Protein AF-A0A161MT92-F1 (afdb_monomer)

Nearest PDB structures (foldseek):
  8xl0-assembly1_E  TM=9.354E-01  e=7.847E-19  Homo sapiens
  8xl0-assembly1_A  TM=9.347E-01  e=7.847E-19  Homo sapiens
  8xl2-assembly1_B  TM=9.364E-01  e=1.960E-17  Homo sapiens
  8xl2-assembly1_C  TM=9.364E-01  e=2.238E-17  Homo sapiens
  6g2i-assembly1_B  TM=9.168E-01  e=3.721E-15  Homo sapiens

pLDDT: mean 90.24, std 13.57, range [35.06, 98.25]

Mean predicted aligned error: 6.39 Å

Radius of gyration: 21.98 Å; Cα contacts (8 Å, |Δi|>4): 223; chains: 1; bounding box: 58×50×55 Å

Sequence (260 aa):
FPELDVSTPTVGEKLNHKHNHYRQMLDNILAGYCLPEPYHLMRLRDVIDRFMSSLRDPSLPLLELQEVIASISGRIPLSVEKKIRKLMTLYERNITSVLAQFPSQQIASVIDSHAATLQKRADRDNFFLTTQGIVQLVQRYRNGIRGRMKTAVHELLRQYYEVESQFQLGHYDKCVTAIRDKHKDDMAAVTATIFSHNQVAKKNMLVTMLIDHLWSNEPGLTDELSTTLNELTSLNKSEHSRVALRARQVLIAAHQPAYE

InterPro domains:
  IPR013537 Acetyl-CoA carboxylase, central domain [PF08326] (1-260)
  IPR049076 Acetyl-CoA carboxylase [PTHR45728] (2-260)

Organism: Triatoma infestans (NC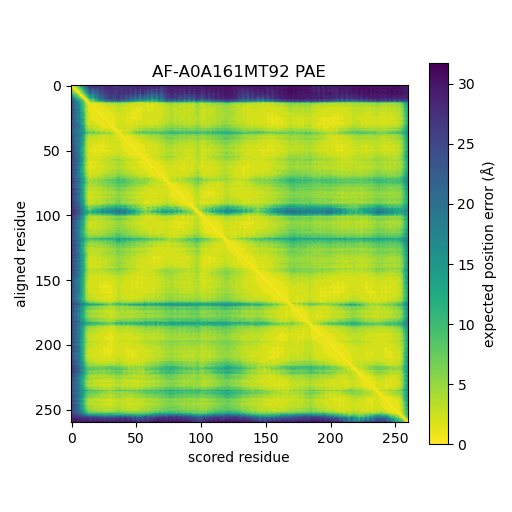BI:txid30076)

Solvent-accessible surface area (backbone atoms only — not comparable to full-atom values): 14604 Å² total; per-residue (Å²): 132,86,81,82,82,80,74,71,82,77,66,75,77,49,65,42,57,49,37,52,49,34,50,51,53,52,50,36,33,59,50,32,68,61,68,62,85,80,57,36,65,62,52,50,54,55,39,52,54,51,34,56,51,44,47,67,41,77,58,32,67,56,47,47,47,52,51,50,49,64,76,41,60,89,77,56,60,68,72,54,52,53,53,46,50,51,54,49,53,55,44,62,75,38,53,87,42,92,82,56,63,72,63,22,66,63,47,48,48,51,52,52,57,52,47,69,69,48,86,51,66,70,60,34,53,52,49,48,65,68,44,39,65,55,55,54,50,27,60,55,32,63,63,33,56,68,43,31,43,51,52,56,52,49,52,56,55,46,58,49,46,68,48,55,61,56,60,64,54,71,56,67,71,55,18,53,50,51,45,41,69,74,31,69,93,36,62,66,59,38,52,47,46,51,49,16,55,75,33,43,73,61,37,42,50,53,53,42,52,50,53,50,53,40,54,77,74,40,54,79,52,52,61,79,40,39,70,61,36,51,56,47,44,68,45,81,52,78,88,41,41,68,40,14,50,48,35,46,52,52,53,53,58,65,69,48,80,79,80,127

Structure (mmCIF, N/CA/C/O backbone):
data_AF-A0A161MT92-F1
#
_entry.id   AF-A0A161MT92-F1
#
loop_
_atom_site.group_PDB
_atom_site.id
_atom_site.type_symbol
_atom_site.label_atom_id
_atom_site.label_alt_id
_atom_site.label_comp_id
_atom_site.label_asym_id
_atom_site.label_entity_id
_atom_site.label_seq_id
_atom_site.pdbx_PDB_ins_code
_atom_site.Cartn_x
_atom_site.Cartn_y
_atom_site.Cartn_z
_atom_site.occupancy
_atom_site.B_iso_or_equiv
_atom_site.auth_seq_id
_atom_site.auth_comp_id
_atom_site.auth_asym_id
_atom_site.auth_atom_id
_atom_site.pdbx_PDB_model_num
ATOM 1 N N . PHE A 1 1 ? -22.289 33.694 -18.432 1.00 39.69 1 PHE A N 1
ATOM 2 C CA . PHE A 1 1 ? -22.494 32.452 -17.664 1.00 39.69 1 PHE A CA 1
ATOM 3 C C . PHE A 1 1 ? -22.007 32.714 -16.251 1.00 39.69 1 PHE A C 1
ATOM 5 O O . PHE A 1 1 ? -20.875 33.166 -16.143 1.00 39.69 1 PHE A O 1
ATOM 12 N N . PRO A 1 2 ? -22.840 32.567 -15.210 1.00 35.81 2 PRO A N 1
ATOM 13 C CA . PRO A 1 2 ? -22.399 32.825 -13.846 1.00 35.81 2 PRO A CA 1
ATOM 14 C C . PRO A 1 2 ? -21.509 31.676 -13.358 1.00 35.81 2 PRO A C 1
ATOM 16 O O . PRO A 1 2 ? -21.797 30.509 -13.626 1.00 35.81 2 PRO A O 1
ATOM 19 N N . GLU A 1 3 ? -20.411 32.033 -12.696 1.00 36.06 3 GLU A N 1
ATOM 20 C CA . GLU A 1 3 ? -19.445 31.112 -12.102 1.00 36.06 3 GLU A CA 1
ATOM 21 C C . GLU A 1 3 ? -20.103 30.337 -10.954 1.00 36.06 3 GLU A C 1
ATOM 23 O O . GLU A 1 3 ? -20.669 30.913 -10.026 1.00 36.06 3 GLU A O 1
ATOM 28 N N . LEU A 1 4 ? -20.058 29.008 -11.050 1.00 38.53 4 LEU A N 1
ATOM 29 C CA . LEU A 1 4 ? -20.418 28.107 -9.963 1.00 38.53 4 LEU A CA 1
ATOM 30 C C . LEU A 1 4 ? -19.308 28.170 -8.915 1.00 38.53 4 LEU A C 1
ATOM 32 O O . LEU A 1 4 ? -18.256 27.553 -9.072 1.00 38.53 4 LEU A O 1
ATOM 36 N N . ASP A 1 5 ? -19.566 28.917 -7.849 1.00 36.28 5 ASP A N 1
ATOM 37 C CA . ASP A 1 5 ? -18.787 28.891 -6.617 1.00 36.28 5 ASP A CA 1
ATOM 38 C C . ASP A 1 5 ? -19.014 27.531 -5.929 1.00 36.28 5 ASP A C 1
ATOM 40 O O . ASP A 1 5 ? -19.920 27.347 -5.115 1.00 36.28 5 ASP A O 1
ATOM 44 N N . VAL A 1 6 ? -18.241 26.519 -6.338 1.00 40.06 6 VAL A N 1
ATOM 45 C CA . VAL A 1 6 ? -18.186 25.217 -5.657 1.00 40.06 6 VAL A CA 1
ATOM 46 C C . VAL A 1 6 ? -17.219 25.340 -4.486 1.00 40.06 6 VAL A C 1
ATOM 48 O O . VAL A 1 6 ? -16.154 24.729 -4.444 1.00 40.06 6 VAL A O 1
ATOM 51 N N . SER A 1 7 ? -17.591 26.151 -3.505 1.00 37.41 7 SER A N 1
ATOM 52 C CA . SER A 1 7 ? -16.968 26.135 -2.190 1.00 37.41 7 SER A CA 1
ATOM 53 C C . SER A 1 7 ? -17.561 24.966 -1.395 1.00 37.41 7 SER A C 1
ATOM 55 O O . SER A 1 7 ? -18.438 25.115 -0.546 1.00 37.41 7 SER A O 1
ATOM 57 N N . THR A 1 8 ? -17.084 23.747 -1.680 1.00 36.84 8 THR A N 1
ATOM 58 C CA . THR A 1 8 ? -17.205 22.638 -0.722 1.00 36.84 8 THR A CA 1
ATOM 59 C C . THR A 1 8 ? -16.585 23.087 0.602 1.00 36.84 8 THR A C 1
ATOM 61 O O . THR A 1 8 ? -15.456 23.584 0.586 1.00 36.84 8 THR A O 1
ATOM 64 N N . PRO A 1 9 ? -17.276 22.932 1.744 1.00 35.06 9 PRO A N 1
ATOM 65 C CA . PRO A 1 9 ? -16.759 23.388 3.024 1.00 35.06 9 PRO A CA 1
ATOM 66 C C . PRO A 1 9 ? -15.480 22.616 3.350 1.00 35.06 9 PRO A C 1
ATOM 68 O O . PRO A 1 9 ? -15.516 21.425 3.659 1.00 35.06 9 PRO A O 1
ATOM 71 N N . THR A 1 10 ? -14.339 23.300 3.280 1.00 41.44 10 THR A N 1
ATOM 72 C CA . THR A 1 10 ? -13.037 22.806 3.724 1.00 41.44 10 THR A CA 1
ATOM 73 C C . THR A 1 10 ? -13.016 22.766 5.250 1.00 41.44 10 THR A C 1
ATOM 75 O O . THR A 1 10 ? -12.353 23.548 5.927 1.00 41.44 10 THR A O 1
ATOM 78 N N . VAL A 1 11 ? -13.747 21.803 5.817 1.00 44.19 11 VAL A N 1
ATOM 79 C CA . VAL A 1 11 ? -13.372 21.215 7.104 1.00 44.19 11 VAL A CA 1
ATOM 80 C C . VAL A 1 11 ? -11.936 20.754 6.900 1.00 44.19 11 VAL A C 1
ATOM 82 O O . VAL A 1 11 ? -11.713 19.874 6.073 1.00 44.19 11 VAL A O 1
ATOM 85 N N . GLY A 1 12 ? -10.971 21.415 7.550 1.00 53.84 12 GLY A N 1
ATOM 86 C CA . GLY A 1 12 ? -9.548 21.145 7.347 1.00 53.84 12 GLY A CA 1
ATOM 87 C C . GLY A 1 12 ? -9.307 19.640 7.271 1.00 53.84 12 GLY A C 1
ATOM 88 O O . GLY A 1 12 ? -9.630 18.927 8.221 1.00 53.84 12 GLY A O 1
ATOM 89 N N . GLU A 1 13 ? -8.853 19.162 6.107 1.00 72.50 13 GLU A N 1
ATOM 90 C CA . GLU A 1 13 ? -8.856 17.732 5.796 1.00 72.50 13 GLU A CA 1
ATOM 91 C C . GLU A 1 13 ? -8.131 16.965 6.905 1.00 72.50 13 GLU A C 1
ATOM 93 O O . GLU A 1 13 ? -6.941 17.198 7.177 1.00 72.50 13 GLU A O 1
ATOM 98 N N . LYS A 1 14 ? -8.879 16.081 7.575 1.00 90.19 14 LYS A N 1
ATOM 99 C CA . LYS A 1 14 ? -8.357 15.255 8.661 1.00 90.19 14 LYS A CA 1
ATOM 100 C C . LYS A 1 14 ? -7.227 14.379 8.123 1.00 90.19 14 LYS A C 1
ATOM 102 O O . LYS A 1 14 ? -7.210 14.008 6.948 1.00 90.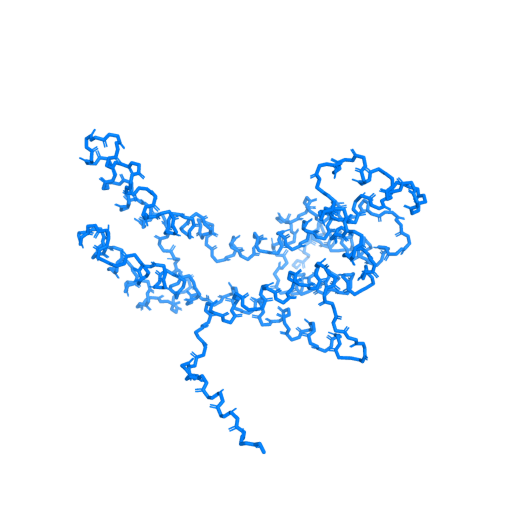19 14 LYS A O 1
ATOM 107 N N . LEU A 1 15 ? -6.268 14.038 8.979 1.00 93.19 15 LEU A N 1
ATOM 108 C CA . LEU A 1 15 ? -5.072 13.305 8.561 1.00 93.19 15 LEU A CA 1
ATOM 109 C C . LEU A 1 15 ? -5.392 11.970 7.865 1.00 93.19 15 LEU A C 1
ATOM 111 O O . LEU A 1 15 ? -4.740 11.647 6.880 1.00 93.19 15 LEU A O 1
ATOM 115 N N . ASN A 1 16 ? -6.406 11.229 8.321 1.00 93.81 16 ASN A N 1
ATOM 116 C CA . ASN A 1 16 ? -6.880 9.997 7.677 1.00 93.81 16 ASN A CA 1
ATOM 117 C C . ASN A 1 16 ? -7.347 10.230 6.230 1.00 93.81 16 ASN A C 1
ATOM 119 O O . ASN A 1 16 ? -7.032 9.435 5.346 1.00 93.81 16 ASN A O 1
ATOM 123 N N . HIS A 1 17 ? -8.028 11.344 5.953 1.00 94.75 17 HIS A N 1
ATOM 124 C CA . HIS A 1 17 ? -8.444 11.704 4.593 1.00 94.75 17 HIS A CA 1
ATOM 125 C C . HIS A 1 17 ? -7.247 12.050 3.714 1.00 94.75 17 HIS A C 1
ATOM 127 O O . HIS A 1 17 ? -7.135 11.533 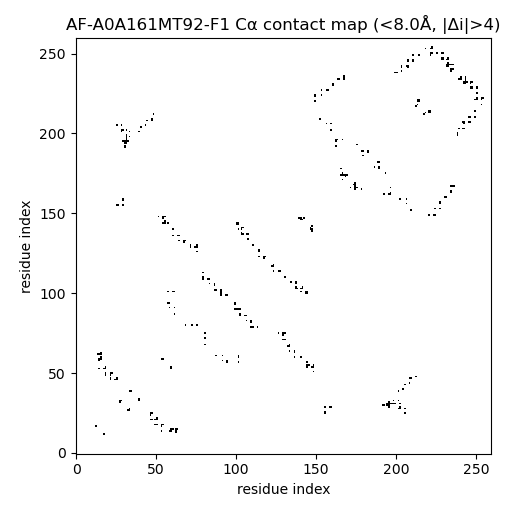2.604 1.00 94.75 17 HIS A O 1
ATOM 133 N N . LYS A 1 18 ? -6.299 12.832 4.243 1.00 95.81 18 LYS A N 1
ATOM 134 C CA . LYS A 1 18 ? -5.038 13.136 3.550 1.00 95.81 18 LYS A CA 1
ATOM 135 C C . LYS A 1 18 ? -4.231 11.871 3.259 1.00 95.81 18 LYS A C 1
ATOM 137 O O . LYS A 1 18 ? -3.757 11.702 2.142 1.00 95.81 18 LYS A O 1
ATOM 142 N N . HIS A 1 19 ? -4.104 10.970 4.234 1.00 96.00 19 HIS A N 1
ATOM 143 C CA . HIS A 1 19 ? -3.420 9.687 4.072 1.00 96.00 19 HIS A CA 1
ATOM 144 C C . HIS A 1 19 ? -4.038 8.866 2.934 1.00 96.00 19 HIS A C 1
ATOM 146 O O . HIS A 1 19 ? -3.322 8.430 2.031 1.00 96.00 19 HIS A O 1
ATOM 152 N N . ASN A 1 20 ? -5.367 8.722 2.936 1.00 95.56 20 ASN A N 1
ATOM 153 C CA . ASN A 1 20 ? -6.096 8.019 1.881 1.00 95.56 20 ASN A CA 1
ATOM 154 C C . ASN A 1 20 ? -5.910 8.687 0.515 1.00 95.56 20 ASN A C 1
ATOM 156 O O . ASN A 1 20 ? -5.722 7.991 -0.481 1.00 95.56 20 ASN A O 1
ATOM 160 N N . HIS A 1 21 ? -5.887 10.020 0.465 1.00 96.12 21 HIS A N 1
ATOM 161 C CA . HIS A 1 21 ? -5.615 10.759 -0.762 1.00 96.12 21 HIS A CA 1
ATOM 162 C C . HIS A 1 21 ? -4.202 10.483 -1.298 1.00 96.12 21 HIS A C 1
ATOM 164 O O . HIS A 1 21 ? -4.049 10.147 -2.471 1.00 96.12 21 HIS A O 1
ATOM 170 N N . TYR A 1 22 ? -3.163 10.545 -0.455 1.00 97.50 22 TYR A N 1
ATOM 171 C CA . TYR A 1 22 ? -1.796 10.228 -0.884 1.00 97.50 22 TYR A CA 1
ATOM 172 C C . TYR A 1 22 ? -1.660 8.768 -1.333 1.00 97.50 22 TYR A C 1
ATOM 174 O O . TYR A 1 22 ? -1.030 8.508 -2.356 1.00 97.50 22 TYR A O 1
ATOM 182 N N . ARG A 1 23 ? -2.295 7.823 -0.623 1.00 97.50 23 ARG A N 1
ATOM 183 C CA . ARG A 1 23 ? -2.353 6.410 -1.031 1.00 97.50 23 ARG A CA 1
ATOM 184 C C . ARG A 1 23 ? -2.979 6.265 -2.417 1.00 97.50 23 ARG A C 1
ATOM 186 O O . ARG A 1 23 ? -2.351 5.687 -3.297 1.00 97.50 23 ARG A O 1
ATOM 193 N N . GLN A 1 24 ? -4.143 6.873 -2.638 1.00 97.62 24 GLN A N 1
ATOM 194 C CA . GLN A 1 24 ? -4.832 6.845 -3.927 1.00 97.62 24 GLN A CA 1
ATOM 195 C C . GLN A 1 24 ? -3.988 7.457 -5.053 1.00 97.62 24 GLN A C 1
ATOM 197 O O . GLN A 1 24 ? -3.972 6.944 -6.168 1.00 97.62 24 GLN A O 1
ATOM 202 N N . MET A 1 25 ? -3.256 8.540 -4.783 1.00 97.19 25 MET A N 1
ATOM 203 C CA . MET A 1 25 ? -2.345 9.130 -5.765 1.00 97.19 25 MET A CA 1
ATOM 204 C C . MET A 1 25 ? -1.226 8.164 -6.176 1.00 97.19 25 MET A C 1
ATOM 206 O O . MET A 1 25 ? -0.920 8.068 -7.365 1.00 97.19 25 MET A O 1
ATOM 210 N N . LEU A 1 26 ? -0.628 7.443 -5.223 1.00 98.25 26 LEU A N 1
ATOM 211 C CA . LEU A 1 26 ? 0.390 6.431 -5.516 1.00 98.25 26 LEU A CA 1
ATOM 212 C C . LEU A 1 26 ? -0.205 5.255 -6.305 1.00 98.25 26 LEU A C 1
ATOM 214 O O . LEU A 1 26 ? 0.400 4.820 -7.285 1.00 98.25 26 LEU A O 1
ATOM 218 N N . ASP A 1 27 ? -1.411 4.810 -5.946 1.00 98.12 27 ASP A N 1
ATOM 219 C CA . ASP A 1 27 ? -2.131 3.743 -6.654 1.00 98.12 27 ASP A CA 1
ATOM 220 C C . ASP A 1 27 ? -2.440 4.135 -8.099 1.00 98.12 27 ASP A C 1
ATOM 222 O O . ASP A 1 27 ? -2.239 3.344 -9.018 1.00 98.12 27 ASP A O 1
ATOM 226 N N . ASN A 1 28 ? -2.861 5.381 -8.315 1.00 97.94 28 ASN A N 1
ATOM 227 C CA . ASN A 1 28 ? -3.123 5.929 -9.640 1.00 97.94 28 ASN A CA 1
ATOM 228 C C . ASN A 1 28 ? -1.855 5.952 -10.501 1.00 97.94 28 ASN A C 1
ATOM 230 O O . ASN A 1 28 ? -1.903 5.556 -11.665 1.00 97.94 28 ASN A O 1
ATOM 234 N N . ILE A 1 29 ? -0.711 6.354 -9.937 1.00 97.56 29 ILE A N 1
ATOM 235 C CA . ILE A 1 29 ? 0.579 6.320 -10.644 1.00 97.56 29 ILE A CA 1
ATOM 236 C C . ILE A 1 29 ? 0.952 4.877 -11.000 1.00 97.56 29 ILE A C 1
ATOM 238 O O . ILE A 1 29 ? 1.330 4.605 -12.139 1.00 97.56 29 ILE A O 1
ATOM 242 N N . LEU A 1 30 ? 0.800 3.934 -10.064 1.00 97.94 30 LEU A N 1
ATOM 243 C CA . LEU A 1 30 ? 1.045 2.514 -10.326 1.00 97.94 30 LEU A CA 1
ATOM 244 C C . LEU A 1 30 ? 0.080 1.930 -11.362 1.00 97.94 30 LEU A C 1
ATOM 246 O O . LEU A 1 30 ? 0.478 1.053 -12.126 1.00 97.94 30 LEU A O 1
ATOM 250 N N . ALA A 1 31 ? -1.145 2.440 -11.451 1.00 97.62 31 ALA A N 1
ATOM 251 C CA . ALA A 1 31 ? -2.113 2.081 -12.481 1.00 97.62 31 ALA A CA 1
ATOM 252 C C . ALA A 1 31 ? -1.853 2.760 -13.843 1.00 97.62 31 ALA A C 1
ATOM 254 O O . ALA A 1 31 ? -2.508 2.407 -14.815 1.00 97.62 31 ALA A O 1
ATOM 255 N N . GLY A 1 32 ? -0.887 3.681 -13.945 1.00 96.81 32 GLY A N 1
ATOM 256 C CA . GLY A 1 32 ? -0.517 4.372 -15.189 1.00 96.81 32 GLY A CA 1
ATOM 257 C C . GLY A 1 32 ? -1.122 5.772 -15.359 1.00 96.81 32 GLY A C 1
ATOM 258 O O . GLY A 1 32 ? -0.856 6.449 -16.350 1.00 96.81 32 GLY A O 1
ATOM 259 N N . TYR A 1 33 ? -1.893 6.274 -14.396 1.00 96.50 33 TYR A N 1
ATOM 260 C CA . TYR A 1 33 ? -2.441 7.634 -14.421 1.00 96.50 33 TYR A CA 1
ATOM 261 C C . TYR A 1 33 ? -1.398 8.650 -13.947 1.00 96.50 33 TYR A C 1
ATOM 263 O O . TYR A 1 33 ? -1.469 9.213 -12.853 1.00 96.50 33 TYR A O 1
ATOM 271 N N . CYS A 1 34 ? -0.387 8.864 -14.782 1.00 94.06 34 CYS A N 1
ATOM 272 C CA . CYS A 1 34 ? 0.760 9.690 -14.448 1.00 94.06 34 CYS A CA 1
ATOM 273 C C . CYS A 1 34 ? 0.672 11.088 -15.066 1.00 94.06 34 CYS A C 1
ATOM 275 O O . CYS A 1 34 ? 0.415 11.239 -16.260 1.00 94.06 34 CYS A O 1
ATOM 277 N N . LEU A 1 35 ? 1.020 12.108 -14.279 1.00 92.19 35 LEU A N 1
ATOM 278 C CA . LEU A 1 35 ? 1.190 13.475 -14.778 1.00 92.19 35 LEU A CA 1
ATOM 279 C C . LEU A 1 35 ? 2.271 13.555 -15.878 1.00 92.19 35 LEU A C 1
ATOM 281 O O . LEU A 1 35 ? 3.196 12.732 -15.897 1.00 92.19 35 LEU A O 1
ATOM 285 N N . PRO A 1 36 ? 2.179 14.526 -16.802 1.00 92.00 36 PRO A N 1
ATOM 286 C CA . PRO A 1 36 ? 3.249 14.812 -17.752 1.00 92.00 36 PRO A CA 1
ATOM 287 C C . PRO A 1 36 ? 4.467 15.446 -17.059 1.00 92.00 36 PRO A C 1
ATOM 289 O O . PRO A 1 36 ? 4.365 16.032 -15.978 1.00 92.00 36 PRO A O 1
ATOM 292 N N . GLU A 1 37 ? 5.632 15.333 -17.696 1.00 88.56 37 GLU A N 1
ATOM 293 C CA . GLU A 1 37 ? 6.829 16.076 -17.286 1.00 88.56 37 GLU A CA 1
ATOM 294 C C . GLU A 1 37 ? 6.646 17.581 -17.555 1.00 88.56 37 GLU A C 1
ATOM 296 O O . GLU A 1 37 ? 5.948 17.935 -18.510 1.00 88.56 37 GLU A O 1
ATOM 301 N N . PRO A 1 38 ? 7.240 18.479 -16.742 1.00 89.75 38 PRO A N 1
ATOM 302 C CA . PRO A 1 38 ? 8.166 18.229 -15.621 1.00 89.75 38 PRO A CA 1
ATOM 303 C C . PRO A 1 38 ? 7.485 18.020 -14.249 1.00 89.75 38 PRO A C 1
ATOM 305 O O . PRO A 1 38 ? 8.151 17.901 -13.219 1.00 89.75 38 PRO A O 1
ATOM 308 N N . TYR A 1 39 ? 6.150 18.018 -14.196 1.00 93.00 39 TYR A N 1
ATOM 309 C CA . TYR A 1 39 ? 5.394 18.062 -12.936 1.00 93.00 39 TYR A CA 1
ATOM 310 C C . TYR A 1 39 ? 5.413 16.742 -12.160 1.00 93.00 39 TYR A C 1
ATOM 312 O O . TYR A 1 39 ? 5.252 16.735 -10.936 1.00 93.00 39 TYR A O 1
ATOM 320 N N . HIS A 1 40 ? 5.599 15.623 -12.863 1.00 92.62 40 HIS A N 1
ATOM 321 C CA . HIS A 1 40 ? 5.514 14.286 -12.288 1.00 92.62 40 HIS A CA 1
ATOM 322 C C . HIS A 1 40 ? 6.502 14.073 -11.135 1.00 92.62 40 HIS A C 1
ATOM 324 O O . HIS A 1 40 ? 6.079 13.719 -10.036 1.00 92.62 40 HIS A O 1
ATOM 330 N N . LEU A 1 41 ? 7.795 14.339 -11.351 1.00 93.25 41 LEU A N 1
ATOM 331 C CA . LEU A 1 41 ? 8.836 14.080 -10.352 1.00 93.25 41 LEU A CA 1
ATOM 332 C C . LEU A 1 41 ? 8.644 14.901 -9.068 1.00 93.25 41 LEU A C 1
ATOM 334 O O . LEU A 1 41 ? 8.765 14.362 -7.965 1.00 93.25 41 LEU A O 1
ATOM 338 N N . MET A 1 42 ? 8.343 16.197 -9.200 1.00 93.31 42 MET A N 1
ATOM 339 C CA . MET A 1 42 ? 8.143 17.079 -8.043 1.00 93.31 42 MET A CA 1
ATOM 340 C C . MET A 1 42 ? 6.936 16.635 -7.218 1.00 93.31 42 MET A C 1
ATOM 342 O O . MET A 1 42 ? 7.030 16.523 -5.996 1.00 93.31 42 MET A O 1
ATOM 346 N N . ARG A 1 43 ? 5.819 16.321 -7.887 1.00 94.44 43 ARG A N 1
ATOM 347 C CA . ARG A 1 43 ? 4.606 15.851 -7.214 1.00 94.44 43 ARG A CA 1
ATOM 348 C C . ARG A 1 43 ? 4.817 14.490 -6.559 1.00 94.44 43 ARG A C 1
ATOM 350 O O . ARG A 1 43 ? 4.370 14.288 -5.438 1.00 94.44 43 ARG A O 1
ATOM 357 N N . LEU A 1 44 ? 5.516 13.577 -7.227 1.00 96.19 44 LEU A N 1
ATOM 358 C CA . LEU A 1 44 ? 5.817 12.249 -6.704 1.00 96.19 44 LEU A CA 1
ATOM 359 C C . LEU A 1 44 ? 6.653 12.311 -5.416 1.00 96.19 44 LEU A C 1
ATOM 361 O O . LEU A 1 44 ? 6.332 11.606 -4.462 1.00 96.19 44 LEU A O 1
ATOM 365 N N . ARG A 1 45 ? 7.682 13.174 -5.361 1.00 95.94 45 ARG A N 1
ATOM 366 C CA . ARG A 1 45 ? 8.478 13.405 -4.138 1.00 95.94 45 ARG A CA 1
ATOM 367 C C . ARG A 1 45 ? 7.600 13.821 -2.962 1.00 95.94 45 ARG A C 1
ATOM 369 O O . ARG A 1 45 ? 7.652 13.183 -1.917 1.00 95.94 45 ARG A O 1
ATOM 376 N N . ASP A 1 46 ? 6.792 14.858 -3.165 1.00 96.44 46 ASP A N 1
ATOM 377 C CA . ASP A 1 46 ? 5.899 15.413 -2.141 1.00 96.44 46 ASP A CA 1
ATOM 378 C C . ASP A 1 46 ? 4.878 14.372 -1.652 1.00 96.44 46 ASP A C 1
ATOM 380 O O . ASP A 1 46 ? 4.665 14.219 -0.452 1.00 96.44 46 ASP A O 1
ATOM 384 N N . VAL A 1 47 ? 4.289 13.593 -2.565 1.00 97.38 47 VAL A N 1
ATOM 385 C CA . VAL A 1 47 ? 3.310 12.555 -2.207 1.00 97.38 47 VAL A CA 1
ATOM 386 C C . VAL A 1 47 ? 3.949 11.421 -1.404 1.00 97.38 47 VAL A C 1
ATOM 388 O O . VAL A 1 47 ? 3.356 11.000 -0.414 1.00 97.38 47 VAL A O 1
ATOM 391 N N . ILE A 1 48 ? 5.140 10.935 -1.783 1.00 97.44 48 ILE A N 1
ATOM 392 C CA . ILE A 1 48 ? 5.834 9.870 -1.033 1.00 97.44 48 ILE A CA 1
ATOM 393 C C . ILE A 1 48 ? 6.177 10.345 0.382 1.00 97.44 48 ILE A C 1
ATOM 395 O O . ILE A 1 48 ? 5.891 9.633 1.344 1.00 97.44 48 ILE A O 1
ATOM 399 N N . ASP A 1 49 ? 6.741 11.546 0.514 1.00 96.31 49 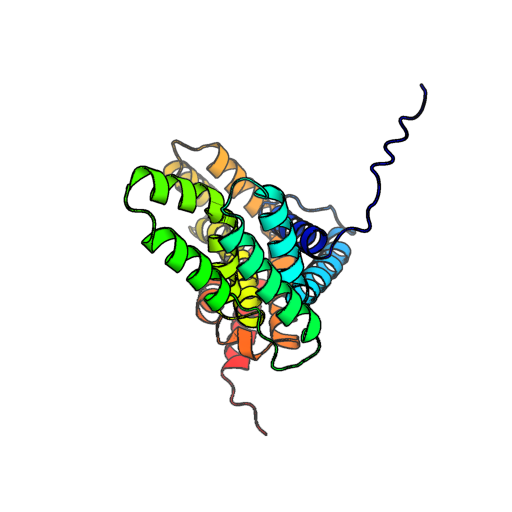ASP A N 1
ATOM 400 C CA . ASP A 1 49 ? 7.129 12.104 1.813 1.00 96.31 49 ASP A CA 1
ATOM 401 C C . ASP A 1 49 ? 5.916 12.282 2.738 1.00 96.31 49 ASP A C 1
ATOM 403 O O . ASP A 1 49 ? 5.903 11.823 3.885 1.00 96.31 49 ASP A O 1
ATOM 407 N N . ARG A 1 50 ? 4.824 12.849 2.213 1.00 96.94 50 ARG A N 1
ATOM 408 C CA . ARG A 1 50 ? 3.576 13.028 2.967 1.00 96.94 50 ARG A CA 1
ATOM 409 C C . ARG A 1 50 ? 2.896 11.706 3.308 1.00 96.94 50 ARG A C 1
ATOM 411 O O . ARG A 1 50 ? 2.385 11.558 4.419 1.00 96.94 50 ARG A O 1
ATOM 418 N N . PHE A 1 51 ? 2.902 10.737 2.394 1.00 97.62 51 PHE A N 1
ATOM 419 C CA . PHE A 1 51 ? 2.382 9.394 2.643 1.00 97.62 51 PHE A CA 1
ATOM 420 C C . PHE A 1 51 ? 3.139 8.721 3.793 1.00 97.62 51 PHE A C 1
ATOM 422 O O . PHE A 1 51 ? 2.519 8.299 4.771 1.00 97.62 51 PHE A O 1
ATOM 429 N N . MET A 1 52 ? 4.471 8.699 3.731 1.00 96.06 52 MET A N 1
ATOM 430 C CA . MET A 1 52 ? 5.306 8.088 4.767 1.00 96.06 52 MET A CA 1
ATOM 431 C C . MET A 1 52 ? 5.200 8.829 6.103 1.00 96.06 52 MET A C 1
ATOM 433 O O . MET A 1 52 ? 5.081 8.190 7.146 1.00 96.06 52 MET A O 1
ATOM 437 N N . SER A 1 53 ? 5.157 10.161 6.084 1.00 95.06 53 SER A N 1
ATOM 438 C CA . SER A 1 53 ? 4.967 10.976 7.289 1.00 95.06 53 SER A CA 1
ATOM 439 C C . SER A 1 53 ? 3.606 10.730 7.943 1.00 95.06 53 SER A C 1
ATOM 441 O O . SER A 1 53 ? 3.535 10.541 9.154 1.00 95.06 53 SER A O 1
ATOM 443 N N . SER A 1 54 ? 2.530 10.632 7.154 1.00 95.94 54 SER A N 1
ATOM 444 C CA . SER A 1 54 ? 1.197 10.319 7.686 1.00 95.94 54 SER A CA 1
ATOM 445 C C . SER A 1 54 ? 1.121 8.931 8.329 1.00 95.94 54 SER A C 1
ATOM 447 O O . SER A 1 54 ? 0.420 8.761 9.320 1.00 95.94 54 SER A O 1
ATOM 449 N N . LEU A 1 55 ? 1.879 7.953 7.816 1.00 94.19 55 LEU A N 1
ATOM 450 C CA . LEU A 1 55 ? 1.965 6.612 8.397 1.00 94.19 55 LEU A CA 1
ATOM 451 C C . LEU A 1 55 ? 2.698 6.579 9.737 1.00 94.19 55 LEU A C 1
ATOM 453 O O . LEU A 1 55 ? 2.477 5.637 10.486 1.00 94.19 55 LEU A O 1
ATOM 457 N N . ARG A 1 56 ? 3.568 7.551 10.036 1.00 92.12 56 ARG A N 1
ATOM 458 C CA . ARG A 1 56 ? 4.272 7.648 11.329 1.00 92.12 56 ARG A CA 1
ATOM 459 C C . ARG A 1 56 ? 3.426 8.289 12.416 1.00 92.12 56 ARG A C 1
ATOM 461 O O . ARG A 1 56 ? 3.693 8.077 13.595 1.00 92.12 56 ARG A O 1
ATOM 468 N N . ASP A 1 57 ? 2.443 9.089 12.024 1.00 92.12 57 ASP A N 1
ATOM 469 C CA . ASP A 1 57 ? 1.656 9.873 12.958 1.00 92.12 57 ASP A CA 1
ATOM 470 C C . ASP A 1 57 ? 0.729 8.960 13.791 1.00 92.12 57 ASP A C 1
ATOM 472 O O . ASP A 1 57 ? -0.141 8.273 13.237 1.00 92.12 57 ASP A O 1
ATOM 476 N N . PRO A 1 58 ? 0.873 8.944 15.130 1.00 91.69 58 PRO A N 1
ATOM 477 C CA . PRO A 1 58 ? 0.064 8.099 16.002 1.00 91.69 58 PRO A CA 1
ATOM 478 C C . PRO A 1 58 ? -1.423 8.482 16.026 1.00 91.69 58 PRO A C 1
ATOM 480 O O . PRO A 1 58 ? -2.256 7.681 16.448 1.00 91.69 58 PRO A O 1
ATOM 483 N N . SER A 1 59 ? -1.799 9.665 15.534 1.00 92.62 59 SER A N 1
ATOM 484 C CA . SER A 1 59 ? -3.201 10.080 15.422 1.00 92.62 59 SER A CA 1
ATOM 485 C C . SER A 1 59 ? -3.941 9.426 14.255 1.00 92.62 59 SER A C 1
ATOM 487 O O . SER A 1 59 ? -5.169 9.326 14.306 1.00 92.62 59 SER A O 1
ATOM 489 N N . LEU A 1 60 ? -3.235 8.916 13.238 1.00 94.38 60 LEU A N 1
ATOM 490 C CA . LEU A 1 60 ? -3.851 8.283 12.069 1.00 94.38 60 LEU A CA 1
ATOM 491 C C . LEU A 1 60 ? -4.839 7.151 12.437 1.00 94.38 60 LEU A C 1
ATOM 493 O O . LEU A 1 60 ? -6.008 7.263 12.059 1.00 94.38 60 LEU A O 1
ATOM 497 N N . PRO A 1 61 ? -4.456 6.103 13.200 1.00 94.75 61 PRO A N 1
ATOM 498 C CA . PRO A 1 61 ? -5.386 5.029 13.565 1.00 94.75 61 PRO A CA 1
ATOM 499 C C . PRO A 1 61 ? -6.564 5.509 14.421 1.00 94.75 61 PRO A C 1
ATOM 501 O O . PRO A 1 61 ? -7.661 4.957 14.331 1.00 94.75 61 PRO A O 1
ATOM 504 N N . LEU A 1 62 ? -6.361 6.543 15.248 1.00 93.62 62 LEU A N 1
ATOM 505 C CA . LEU A 1 62 ? -7.432 7.142 16.042 1.00 93.62 62 LEU A CA 1
ATOM 506 C C . LEU A 1 62 ? -8.475 7.797 15.129 1.00 93.62 62 LEU A C 1
ATOM 508 O O . LEU A 1 62 ? -9.669 7.559 15.302 1.00 93.62 62 LEU A O 1
ATOM 512 N N . LEU A 1 63 ? -8.031 8.586 14.149 1.00 95.12 63 LEU A N 1
ATOM 513 C CA . LEU A 1 63 ? -8.902 9.288 13.207 1.00 95.12 63 LEU A CA 1
ATOM 514 C C . LEU A 1 63 ? -9.632 8.325 12.262 1.00 95.12 63 LEU A C 1
ATOM 516 O O . LEU A 1 63 ? -10.835 8.484 12.054 1.00 95.12 63 LEU A O 1
ATOM 520 N N . GLU A 1 64 ? -8.945 7.295 11.756 1.00 95.50 64 GLU A N 1
ATOM 521 C CA . GLU A 1 64 ? -9.583 6.229 10.970 1.00 95.50 64 GLU A CA 1
ATOM 522 C C . GLU A 1 64 ? -10.667 5.513 11.792 1.00 95.50 64 GLU A C 1
ATOM 524 O O . GLU A 1 64 ? -11.781 5.301 11.313 1.00 95.50 64 GLU A O 1
ATOM 529 N N . LEU A 1 65 ? -10.395 5.197 13.064 1.00 95.38 65 LEU A N 1
ATOM 530 C CA . LEU A 1 65 ? -11.378 4.539 13.925 1.00 95.38 65 LEU A CA 1
ATOM 531 C C . LEU A 1 65 ? -12.570 5.449 14.250 1.00 95.38 65 LEU A C 1
ATOM 533 O O . LEU A 1 65 ? -13.706 4.976 14.277 1.00 95.38 65 LEU A O 1
ATOM 537 N N . GLN A 1 66 ? -12.335 6.745 14.481 1.00 94.50 66 GLN A N 1
ATOM 538 C CA . GLN A 1 66 ? -13.404 7.725 14.695 1.00 94.50 66 GLN A CA 1
ATOM 539 C C . GLN A 1 66 ? -14.365 7.779 13.506 1.00 94.50 66 GLN A C 1
ATOM 541 O O . GLN A 1 66 ? -15.579 7.796 13.709 1.00 94.50 66 GLN A O 1
ATOM 546 N N . GLU A 1 67 ? -13.834 7.787 12.284 1.00 94.38 67 GLU A N 1
ATOM 547 C CA . GLU A 1 67 ? -14.630 7.792 11.059 1.00 94.38 67 GLU A CA 1
ATOM 548 C C . GLU A 1 67 ? -15.456 6.509 10.910 1.00 94.38 67 GLU A C 1
ATOM 550 O O . GLU A 1 67 ? -16.674 6.576 10.721 1.00 94.38 67 GLU A O 1
ATOM 555 N N . VAL A 1 68 ? -14.826 5.342 11.086 1.00 94.62 68 VAL A N 1
ATOM 556 C CA . VAL A 1 68 ? -15.523 4.052 10.995 1.00 94.62 68 VAL A CA 1
ATOM 557 C C . VAL A 1 68 ? -16.644 3.964 12.034 1.00 94.62 68 VAL A C 1
ATOM 559 O O . VAL A 1 68 ? -17.774 3.630 11.681 1.00 94.62 68 VAL A O 1
ATOM 562 N N . ILE A 1 69 ? -16.385 4.322 13.296 1.00 93.44 69 ILE A N 1
ATOM 563 C CA . ILE A 1 69 ? -17.411 4.309 14.352 1.00 93.44 69 ILE A CA 1
ATOM 564 C C . ILE A 1 69 ? -18.536 5.297 14.047 1.00 93.44 69 ILE A C 1
ATOM 566 O O . ILE A 1 69 ? -19.700 4.959 14.243 1.00 93.44 69 ILE A O 1
ATOM 570 N N . ALA A 1 70 ? -18.220 6.503 13.565 1.00 92.88 70 ALA A N 1
ATOM 571 C CA . ALA A 1 70 ? -19.240 7.486 13.211 1.00 92.88 70 ALA A CA 1
ATOM 572 C C . ALA A 1 70 ? -20.193 6.955 12.127 1.00 92.88 70 ALA A C 1
ATOM 574 O O . ALA A 1 70 ? -21.399 7.166 12.231 1.00 92.88 70 ALA A O 1
ATOM 575 N N . SER A 1 71 ? -19.675 6.207 11.145 1.00 93.62 71 SER A N 1
ATOM 576 C CA . SER A 1 71 ? -20.472 5.644 10.043 1.00 93.62 71 SER A CA 1
ATOM 577 C C . SER A 1 71 ? -21.457 4.541 10.463 1.00 93.62 71 SER A C 1
ATOM 579 O O . SER A 1 71 ? -22.482 4.345 9.807 1.00 93.62 71 SER A O 1
ATOM 581 N N . ILE A 1 72 ? -21.177 3.839 11.568 1.00 92.62 72 ILE A N 1
ATOM 582 C CA . ILE A 1 72 ? -22.016 2.746 12.096 1.00 92.62 72 ILE A CA 1
ATOM 583 C C . ILE A 1 72 ? -22.682 3.087 13.436 1.00 92.62 72 ILE A C 1
ATOM 585 O O . ILE A 1 72 ? -23.308 2.226 14.061 1.00 92.62 72 ILE A O 1
ATOM 589 N N . SER A 1 73 ? -22.551 4.337 13.885 1.00 90.56 73 SER A N 1
ATOM 590 C CA . SER A 1 73 ? -23.144 4.832 15.126 1.00 90.56 73 SER A CA 1
ATOM 591 C C . SER A 1 73 ? -24.655 4.584 15.139 1.00 90.56 73 SER A C 1
ATOM 593 O O . SER A 1 73 ? -25.343 4.792 14.139 1.00 90.56 73 SER A O 1
ATOM 595 N N . GLY A 1 74 ? -25.177 4.082 16.259 1.00 90.62 74 GLY A N 1
ATOM 596 C CA . GLY A 1 74 ? -26.589 3.706 16.400 1.00 90.62 74 GLY A CA 1
ATOM 597 C C . GLY A 1 74 ? -26.989 2.364 15.768 1.00 90.62 74 GLY A C 1
ATOM 598 O O . GLY A 1 74 ? -28.094 1.896 16.028 1.00 90.62 74 GLY A O 1
ATOM 599 N N . ARG A 1 75 ? -26.111 1.707 14.991 1.00 92.69 75 ARG A N 1
ATOM 600 C CA . ARG A 1 75 ? -26.332 0.341 14.459 1.00 92.69 75 ARG A CA 1
ATOM 601 C C . ARG A 1 75 ? -25.647 -0.749 15.280 1.00 92.69 75 ARG A C 1
ATOM 603 O O . ARG A 1 75 ? -25.911 -1.929 15.077 1.00 92.69 75 ARG A O 1
ATOM 610 N N . ILE A 1 76 ? -24.772 -0.360 16.205 1.00 93.19 76 ILE A N 1
ATOM 611 C CA . ILE A 1 76 ? -24.104 -1.262 17.144 1.00 93.19 76 ILE A CA 1
ATOM 612 C C . ILE A 1 76 ? -24.624 -1.034 18.571 1.00 93.19 76 ILE A C 1
ATOM 614 O O . ILE A 1 76 ? -25.053 0.072 18.903 1.00 93.19 76 ILE A O 1
ATOM 618 N N . PRO A 1 77 ? -24.578 -2.047 19.453 1.00 93.75 77 PRO A N 1
ATOM 619 C CA . PRO A 1 77 ? -24.984 -1.890 20.844 1.00 93.75 77 PRO A CA 1
ATOM 620 C C . PRO A 1 77 ? -24.189 -0.794 21.561 1.00 93.75 77 PRO A C 1
ATOM 622 O O . PRO A 1 77 ? -22.955 -0.785 21.544 1.00 93.75 77 PRO A O 1
ATOM 625 N N . LEU A 1 78 ? -24.894 0.073 22.294 1.00 93.75 78 LEU A N 1
ATOM 626 C CA . LEU A 1 78 ? -24.295 1.199 23.024 1.00 93.75 78 LEU A CA 1
ATOM 627 C C . LEU A 1 78 ? -23.206 0.768 24.020 1.00 93.75 78 LEU A C 1
ATOM 629 O O . LEU A 1 78 ? -22.286 1.531 24.307 1.00 93.75 78 LEU A O 1
ATOM 633 N N . SER A 1 79 ? -23.299 -0.446 24.567 1.00 94.56 79 SER A N 1
ATOM 634 C CA . SER A 1 79 ? -22.293 -0.994 25.482 1.00 94.56 79 SER A CA 1
ATOM 635 C C . SER A 1 79 ? -20.952 -1.260 24.789 1.00 94.56 79 SER A C 1
ATOM 637 O O . SER A 1 79 ? -19.904 -0.989 25.378 1.00 94.56 79 SER A O 1
ATOM 639 N N . VAL A 1 80 ? -20.977 -1.748 23.544 1.00 95.31 80 VAL A N 1
ATOM 640 C CA . VAL A 1 80 ? -19.793 -1.977 22.702 1.00 95.31 80 VAL A CA 1
ATOM 641 C C . VAL A 1 80 ? -19.185 -0.636 22.319 1.00 95.31 80 VAL A C 1
ATOM 643 O O . VAL A 1 80 ? -18.007 -0.394 22.576 1.00 95.31 80 VAL A O 1
ATOM 646 N N . GLU A 1 81 ? -20.009 0.277 21.804 1.00 95.06 81 GLU A N 1
ATOM 647 C CA . GLU A 1 81 ? -19.563 1.600 21.373 1.00 95.06 81 GLU A CA 1
ATOM 648 C C . GLU A 1 81 ? -18.897 2.387 22.513 1.00 95.06 81 GLU A C 1
ATOM 650 O O . GLU A 1 81 ? -17.788 2.896 22.354 1.00 95.06 81 GLU A O 1
ATOM 655 N N . LYS A 1 82 ? -19.517 2.429 23.703 1.00 95.56 82 LYS A N 1
ATOM 656 C CA . LYS A 1 82 ? -18.951 3.111 24.880 1.00 95.56 82 LYS A CA 1
ATOM 657 C C . LYS A 1 82 ? -17.597 2.535 25.299 1.00 95.56 82 LYS A C 1
ATOM 659 O O . LYS A 1 82 ? -16.702 3.300 25.659 1.00 95.56 82 LYS A O 1
ATOM 664 N N . LYS A 1 83 ? -17.427 1.208 25.256 1.00 96.69 83 LYS A N 1
ATOM 665 C CA . LYS A 1 83 ? -16.148 0.554 25.581 1.00 96.69 83 LYS A CA 1
ATOM 666 C C . LYS A 1 83 ? -15.059 0.940 24.581 1.00 96.69 83 LYS A C 1
ATOM 668 O O . LYS A 1 83 ? -13.971 1.320 25.007 1.00 96.69 83 LYS A O 1
ATOM 673 N N . ILE A 1 84 ? -15.362 0.908 23.282 1.00 95.94 84 ILE A N 1
ATOM 674 C CA . ILE A 1 84 ? -14.405 1.290 22.234 1.00 95.94 84 ILE A CA 1
ATOM 675 C C . ILE A 1 84 ? -14.035 2.775 22.361 1.00 95.94 84 ILE A C 1
ATOM 677 O O . ILE A 1 84 ? -12.852 3.105 22.399 1.00 95.94 84 ILE A O 1
ATOM 681 N N . ARG A 1 85 ? -15.016 3.671 22.541 1.00 95.44 85 ARG A N 1
ATOM 682 C CA . ARG A 1 85 ? -14.761 5.108 22.752 1.00 95.44 85 ARG A CA 1
ATOM 683 C C . ARG A 1 85 ? -13.878 5.376 23.971 1.00 95.44 85 ARG A C 1
ATOM 685 O O . ARG A 1 85 ? -12.987 6.212 23.901 1.00 95.44 85 ARG A O 1
ATOM 692 N N . LYS A 1 86 ? -14.061 4.633 25.068 1.00 96.19 86 LYS A N 1
ATOM 693 C CA . LYS A 1 86 ? -13.196 4.746 26.253 1.00 96.19 86 LYS A CA 1
ATOM 694 C C . LYS A 1 86 ? -11.738 4.382 25.942 1.00 96.19 86 LYS A C 1
ATOM 696 O O . LYS A 1 86 ? -10.838 5.080 26.403 1.00 96.19 86 LYS A O 1
ATOM 701 N N . LEU A 1 87 ? -11.505 3.319 25.165 1.00 95.56 87 LEU A N 1
ATOM 702 C CA . LEU A 1 87 ? -10.159 2.933 24.718 1.00 95.56 87 LEU A CA 1
ATOM 703 C C . LEU A 1 87 ? -9.529 4.015 23.834 1.00 95.56 87 LEU A C 1
ATOM 705 O O . LEU A 1 87 ? -8.352 4.325 23.995 1.00 95.56 87 LEU A O 1
ATOM 709 N N . MET A 1 88 ? -10.322 4.631 22.956 1.00 93.81 88 MET A N 1
ATOM 710 C CA . MET A 1 88 ? -9.875 5.739 22.106 1.00 93.81 88 MET A CA 1
ATOM 711 C C . MET A 1 88 ? -9.450 6.956 22.923 1.00 93.81 88 MET A C 1
ATOM 713 O O . MET A 1 88 ? -8.350 7.455 22.724 1.00 93.81 88 MET A O 1
ATOM 717 N N . THR A 1 89 ? -10.271 7.393 23.881 1.00 94.25 89 THR A N 1
ATOM 718 C CA . THR A 1 89 ? -9.933 8.524 24.758 1.00 94.25 89 THR A CA 1
ATOM 719 C C . THR A 1 89 ? -8.686 8.240 25.595 1.00 94.25 89 THR A C 1
ATOM 721 O O . THR A 1 89 ? -7.873 9.134 25.813 1.00 94.25 89 THR A O 1
ATOM 724 N N . LEU A 1 90 ? -8.505 7.000 26.065 1.00 92.81 90 LEU A N 1
ATOM 725 C CA . LEU A 1 90 ? -7.302 6.611 26.804 1.00 92.81 90 LEU A CA 1
ATOM 726 C C . LEU A 1 90 ? -6.049 6.661 25.921 1.00 92.81 90 LEU A C 1
ATOM 728 O O . LEU A 1 90 ? -5.002 7.113 26.382 1.00 92.81 90 LEU A O 1
ATOM 732 N N . TYR A 1 91 ? -6.154 6.196 24.675 1.00 93.06 91 TYR A N 1
ATOM 733 C CA . TYR A 1 91 ? -5.064 6.265 23.707 1.00 93.06 91 TYR A CA 1
ATOM 734 C C . TYR A 1 91 ? -4.717 7.716 23.362 1.00 93.06 91 TYR A C 1
ATOM 736 O O . TYR A 1 91 ? -3.558 8.102 23.465 1.00 93.06 91 TYR A O 1
ATOM 744 N N . GLU A 1 92 ? -5.722 8.540 23.059 1.00 92.19 92 GLU A N 1
ATOM 745 C CA . GLU A 1 92 ? -5.571 9.968 22.764 1.00 92.19 92 GLU A CA 1
ATOM 746 C C . GLU A 1 92 ? -4.862 10.720 23.900 1.00 92.19 92 GLU A C 1
ATOM 748 O O . GLU A 1 92 ? -3.931 11.483 23.656 1.00 92.19 92 GLU A O 1
ATOM 753 N N . ARG A 1 93 ? -5.219 10.440 25.161 1.00 91.25 93 ARG A N 1
ATOM 754 C CA . ARG A 1 93 ? -4.576 11.059 26.334 1.00 91.25 93 ARG A CA 1
ATOM 755 C C . ARG A 1 93 ? -3.094 10.720 26.484 1.00 91.25 93 ARG A C 1
ATOM 757 O O . ARG A 1 93 ? -2.370 11.479 27.116 1.00 91.25 93 ARG A O 1
ATOM 764 N N . ASN A 1 94 ? -2.669 9.575 25.957 1.00 89.19 94 ASN A N 1
ATOM 765 C CA . ASN A 1 94 ? -1.304 9.071 26.073 1.00 89.19 94 ASN A CA 1
ATOM 766 C C . ASN A 1 94 ? -0.551 9.115 24.736 1.00 89.19 94 ASN A C 1
ATOM 768 O O . ASN A 1 94 ? 0.535 8.557 24.647 1.00 89.19 94 ASN A O 1
ATOM 772 N N . ILE A 1 95 ? -1.103 9.755 23.702 1.00 84.62 95 ILE A N 1
ATOM 773 C CA . ILE A 1 95 ? -0.639 9.625 22.313 1.00 84.62 95 ILE A CA 1
ATOM 774 C C . ILE A 1 95 ? 0.803 10.101 22.083 1.00 84.62 95 ILE A C 1
ATOM 776 O O . ILE A 1 95 ? 1.474 9.631 21.172 1.00 84.62 95 ILE A O 1
ATOM 780 N N . THR A 1 96 ? 1.294 11.009 22.927 1.00 84.75 96 THR A N 1
ATOM 781 C CA . THR A 1 96 ? 2.674 11.517 22.905 1.00 84.75 96 THR A CA 1
ATOM 782 C C . THR A 1 96 ? 3.669 10.590 23.605 1.00 84.75 96 THR A C 1
ATOM 784 O O . THR A 1 96 ? 4.876 10.814 23.533 1.00 84.75 96 THR A O 1
ATOM 787 N N . SER A 1 97 ? 3.193 9.552 24.297 1.00 83.25 97 SER A N 1
ATOM 788 C CA . SER A 1 97 ? 4.050 8.567 24.946 1.00 83.25 97 SER A CA 1
ATOM 789 C C . SER A 1 97 ? 4.635 7.613 23.912 1.00 83.25 97 SER A C 1
ATOM 791 O O . SER A 1 97 ? 3.905 6.979 23.156 1.00 83.25 97 SER A O 1
ATOM 793 N N . VAL A 1 98 ? 5.954 7.421 23.953 1.00 69.38 98 VAL A N 1
ATOM 794 C CA . VAL A 1 98 ? 6.673 6.450 23.106 1.00 69.38 98 VAL A CA 1
ATOM 795 C C . VAL A 1 98 ? 6.157 5.014 23.305 1.00 69.38 98 VAL A C 1
ATOM 797 O O . VAL A 1 98 ? 6.254 4.184 22.406 1.00 69.38 98 VAL A O 1
ATOM 800 N N . LEU A 1 99 ? 5.569 4.718 24.470 1.00 76.19 99 LEU A N 1
ATOM 801 C CA . LEU A 1 99 ? 5.004 3.407 24.799 1.00 76.19 99 LEU A CA 1
ATOM 802 C C . LEU A 1 99 ? 3.528 3.260 24.397 1.00 76.19 99 LEU A C 1
ATOM 804 O O . LEU A 1 99 ? 2.979 2.161 24.494 1.00 76.19 99 LEU A O 1
ATOM 808 N N . ALA A 1 100 ? 2.859 4.338 23.973 1.00 80.38 100 ALA A N 1
ATOM 809 C CA . ALA A 1 100 ? 1.453 4.276 23.608 1.00 80.38 100 ALA A CA 1
ATOM 810 C C . ALA A 1 100 ? 1.274 3.551 22.273 1.00 80.38 100 ALA A C 1
ATOM 812 O O . ALA A 1 100 ? 1.574 4.063 21.196 1.00 80.38 100 ALA A O 1
ATOM 813 N N . GLN A 1 101 ? 0.716 2.348 22.348 1.00 87.69 101 GLN A N 1
ATOM 814 C CA . GLN A 1 101 ? 0.315 1.581 21.180 1.00 87.69 101 GLN A CA 1
ATOM 815 C C . GLN A 1 101 ? -1.190 1.687 20.973 1.00 87.69 101 GLN A C 1
ATOM 817 O O . GLN A 1 101 ? -1.970 1.682 21.928 1.00 87.69 101 GLN A O 1
ATOM 822 N N . PHE A 1 102 ? -1.599 1.772 19.708 1.00 93.25 102 PHE A N 1
ATOM 823 C CA . PHE A 1 102 ? -3.010 1.736 19.355 1.00 93.25 102 PHE A CA 1
ATOM 824 C C . PHE A 1 102 ? -3.634 0.427 19.879 1.00 93.25 102 PHE A C 1
ATOM 826 O O . PHE A 1 102 ? -3.114 -0.648 19.565 1.00 93.25 102 PHE A O 1
ATOM 833 N N . PRO A 1 103 ? -4.728 0.477 20.665 1.00 94.12 103 PRO A N 1
ATOM 834 C CA . PRO A 1 103 ? -5.255 -0.677 21.397 1.00 94.12 103 PRO A CA 1
ATOM 835 C C . PRO A 1 103 ? -6.070 -1.633 20.503 1.00 94.12 103 PRO A C 1
ATOM 837 O O . PRO A 1 103 ? -7.190 -2.016 20.840 1.00 94.12 103 PRO A O 1
ATOM 840 N N . SER A 1 104 ? -5.514 -2.043 19.359 1.00 95.25 104 SER A N 1
ATOM 841 C CA . SER A 1 104 ? -6.177 -2.873 18.343 1.00 95.25 104 SER A CA 1
ATOM 842 C C . SER A 1 104 ? -6.727 -4.185 18.911 1.00 95.25 104 SER A C 1
ATOM 844 O O . SER A 1 104 ? -7.899 -4.497 18.713 1.00 95.25 104 SER A O 1
ATOM 846 N N . GLN A 1 105 ? -5.920 -4.921 19.681 1.00 94.69 105 GLN A N 1
ATOM 847 C CA . GLN A 1 105 ? -6.330 -6.193 20.292 1.00 94.69 105 GLN A CA 1
ATOM 848 C C . GLN A 1 105 ? -7.439 -6.019 21.337 1.00 94.69 105 GLN A C 1
ATOM 850 O O . GLN A 1 105 ? -8.363 -6.827 21.402 1.00 94.69 105 GLN A O 1
ATOM 855 N N . GLN A 1 106 ? -7.381 -4.950 22.137 1.00 96.19 106 GLN A N 1
ATOM 856 C CA . GLN A 1 106 ? -8.409 -4.674 23.144 1.00 96.19 106 GLN A CA 1
ATOM 857 C C . GLN A 1 106 ? -9.742 -4.323 22.475 1.00 96.19 106 GLN A C 1
ATOM 859 O O . GLN A 1 106 ? -10.791 -4.787 22.914 1.00 96.19 106 GLN A O 1
ATOM 864 N N . ILE A 1 107 ? -9.707 -3.559 21.379 1.00 96.69 107 ILE A N 1
ATOM 865 C CA . ILE A 1 107 ? -10.902 -3.241 20.588 1.00 96.69 107 ILE A CA 1
ATOM 866 C C . ILE A 1 107 ? -11.475 -4.509 19.939 1.00 96.69 107 ILE A C 1
ATOM 868 O O . ILE A 1 107 ? -12.682 -4.731 20.030 1.00 96.69 107 ILE A O 1
ATOM 872 N N . ALA A 1 108 ? -10.634 -5.364 19.345 1.00 96.31 108 ALA A N 1
ATOM 873 C CA . ALA A 1 108 ? -11.063 -6.650 18.786 1.00 96.31 108 ALA A CA 1
ATOM 874 C C . ALA A 1 108 ? -11.751 -7.523 19.850 1.00 96.31 108 ALA A C 1
ATOM 876 O O . ALA A 1 108 ? -12.876 -7.974 19.654 1.00 96.31 108 ALA A O 1
ATOM 877 N N . SER A 1 109 ? -11.139 -7.641 21.033 1.00 97.00 109 SER A N 1
ATOM 878 C CA . SER A 1 109 ? -11.696 -8.396 22.159 1.00 97.00 109 SER A CA 1
ATOM 879 C C . SER A 1 109 ? -13.063 -7.872 22.614 1.00 97.00 109 SER A C 1
ATOM 881 O O . SER A 1 109 ? -13.934 -8.667 22.968 1.00 97.00 109 SER A O 1
ATOM 883 N N . VAL A 1 110 ? -13.301 -6.554 22.574 1.00 97.12 110 VAL A N 1
ATOM 884 C CA . VAL A 1 110 ? -14.619 -5.972 22.887 1.00 97.12 110 VAL A CA 1
ATOM 885 C C . VAL A 1 110 ? -15.689 -6.432 21.888 1.00 97.12 110 VAL A C 1
ATOM 887 O O . VAL A 1 110 ? -16.810 -6.729 22.310 1.00 97.12 110 VAL A O 1
ATOM 890 N N . ILE A 1 111 ? -15.354 -6.509 20.595 1.00 95.94 111 ILE A N 1
ATOM 891 C CA . ILE A 1 111 ? -16.258 -6.991 19.538 1.00 95.94 111 ILE A CA 1
ATOM 892 C C . ILE A 1 111 ? -16.520 -8.488 19.717 1.00 95.94 111 ILE A C 1
ATOM 894 O O . ILE A 1 111 ? -17.678 -8.892 19.827 1.00 95.94 111 ILE A O 1
ATOM 898 N N . ASP A 1 112 ? -15.463 -9.293 19.834 1.00 95.12 112 ASP A N 1
ATOM 899 C CA . ASP A 1 112 ? -15.561 -10.752 19.954 1.00 95.12 112 ASP A CA 1
ATOM 900 C C . ASP A 1 112 ? -16.328 -11.169 21.214 1.00 95.12 112 ASP A C 1
ATOM 902 O O . ASP A 1 112 ? -17.193 -12.046 21.170 1.00 95.12 112 ASP A O 1
ATOM 906 N N . SER A 1 113 ? -16.087 -10.481 22.335 1.00 95.81 113 SER A N 1
ATOM 907 C CA . SER A 1 113 ? -16.806 -10.725 23.589 1.00 95.81 113 SER A CA 1
ATOM 908 C C . SER A 1 113 ? -18.301 -10.459 23.447 1.00 95.81 113 SER A C 1
ATOM 910 O O . SER A 1 113 ? -19.104 -11.190 24.019 1.00 95.81 113 SER A O 1
ATOM 912 N N . HIS A 1 114 ? -18.704 -9.427 22.697 1.00 95.00 114 HIS A N 1
ATOM 913 C CA . HIS A 1 114 ? -20.123 -9.175 22.455 1.00 95.00 114 HIS A CA 1
ATOM 914 C C . HIS A 1 114 ? -20.721 -10.214 21.503 1.00 95.00 114 HIS A C 1
ATOM 916 O O . HIS A 1 114 ? -21.782 -10.766 21.796 1.00 95.00 114 HIS A O 1
ATOM 922 N N . ALA A 1 115 ? -20.019 -10.546 20.419 1.00 93.94 115 ALA A N 1
ATOM 923 C CA . ALA A 1 115 ? -20.452 -11.573 19.477 1.00 93.94 115 ALA A CA 1
ATOM 924 C C . ALA A 1 115 ? -20.678 -12.935 20.163 1.00 93.94 115 ALA A C 1
ATOM 926 O O . ALA A 1 115 ? -21.651 -13.625 19.857 1.00 93.94 115 ALA A O 1
ATOM 927 N N . ALA A 1 116 ? -19.843 -13.288 21.148 1.00 94.44 116 ALA A N 1
ATOM 928 C CA . ALA A 1 116 ? -19.987 -14.510 21.939 1.00 94.44 116 ALA A CA 1
ATOM 929 C C . ALA A 1 116 ? -21.277 -14.555 22.785 1.00 94.44 116 ALA A C 1
ATOM 931 O O . ALA A 1 116 ? -21.785 -15.641 23.061 1.00 94.44 116 ALA A O 1
ATOM 932 N N . THR A 1 117 ? -21.840 -13.400 23.167 1.00 94.25 117 THR A N 1
ATOM 933 C CA . THR A 1 117 ? -23.106 -13.333 23.928 1.00 94.25 117 THR A CA 1
ATOM 934 C C . THR A 1 117 ? -24.350 -13.538 23.065 1.00 94.25 117 THR A C 1
ATOM 936 O O . THR A 1 117 ? -25.402 -13.920 23.579 1.00 94.25 117 THR A O 1
ATOM 939 N N . LEU A 1 118 ? -24.250 -13.311 21.753 1.00 93.06 118 LEU A N 1
ATOM 940 C CA . LEU A 1 118 ? -25.358 -13.513 20.824 1.00 93.06 118 LEU A CA 1
ATOM 941 C C . LEU A 1 118 ? -25.578 -15.016 20.641 1.00 93.06 118 LEU A C 1
ATOM 943 O O . LEU A 1 118 ? -24.639 -15.740 20.330 1.00 93.06 118 LEU A O 1
ATOM 947 N N . GLN A 1 119 ? -26.796 -15.519 20.833 1.00 91.94 119 GLN A N 1
ATOM 948 C CA . GLN A 1 119 ? -27.073 -16.961 20.725 1.00 91.94 119 GLN A CA 1
ATOM 949 C C . GLN A 1 119 ? -27.435 -17.390 19.299 1.00 91.94 119 GLN A C 1
ATOM 951 O O . GLN A 1 119 ? -27.083 -18.488 18.870 1.00 91.94 119 GLN A O 1
ATOM 956 N N . LYS A 1 120 ? -28.120 -16.524 18.542 1.00 94.56 120 LYS A N 1
ATOM 957 C CA . LYS A 1 120 ? -28.542 -16.824 17.172 1.00 94.56 120 LYS A CA 1
ATOM 958 C C . LYS A 1 120 ? -27.413 -16.541 16.191 1.00 94.56 120 LYS A C 1
ATOM 960 O O . LYS A 1 120 ? -26.817 -15.466 16.208 1.00 94.56 120 LYS A O 1
ATOM 965 N N . ARG A 1 121 ? -27.179 -17.482 15.274 1.00 92.62 121 ARG A N 1
ATOM 966 C CA . ARG A 1 121 ? -26.197 -17.326 14.193 1.00 92.62 121 ARG A CA 1
ATOM 967 C C . ARG A 1 121 ? -26.476 -16.092 13.327 1.00 92.62 121 ARG A C 1
ATOM 969 O O . ARG A 1 121 ? -25.562 -15.320 13.093 1.00 92.62 121 ARG A O 1
ATOM 976 N N . ALA A 1 122 ? -27.734 -15.864 12.947 1.00 94.75 122 ALA A N 1
ATOM 977 C CA . ALA A 1 122 ? -28.119 -14.706 12.138 1.00 94.75 122 ALA A CA 1
ATOM 978 C C . ALA A 1 122 ? -27.778 -13.362 12.813 1.00 94.75 122 ALA A C 1
ATOM 980 O O . ALA A 1 122 ? -27.290 -12.448 12.155 1.00 94.75 122 ALA A O 1
ATOM 981 N N . ASP A 1 123 ? -27.973 -13.253 14.132 1.00 93.19 123 ASP A N 1
ATOM 982 C CA . ASP A 1 123 ? -27.650 -12.033 14.881 1.00 93.19 123 ASP A CA 1
ATOM 983 C C . ASP A 1 123 ? -26.131 -11.806 14.938 1.00 93.19 123 ASP A C 1
ATOM 985 O O . ASP A 1 123 ? -25.671 -10.674 14.795 1.00 93.19 123 ASP A O 1
ATOM 989 N N . ARG A 1 124 ? -25.345 -12.885 15.093 1.00 93.06 124 ARG A N 1
ATOM 990 C CA . ARG A 1 124 ? -23.874 -12.830 15.023 1.00 93.06 124 ARG A CA 1
ATOM 991 C C . ARG A 1 124 ? -23.398 -12.366 13.653 1.00 93.06 124 ARG A C 1
ATOM 993 O O . ARG A 1 124 ? -22.580 -11.454 13.584 1.00 93.06 124 ARG A O 1
ATOM 1000 N N . ASP A 1 125 ? -23.921 -12.967 12.589 1.00 93.62 125 ASP A N 1
ATOM 1001 C CA . ASP A 1 125 ? -23.528 -12.649 11.215 1.00 93.62 125 ASP A CA 1
ATOM 1002 C C . ASP A 1 125 ? -23.851 -11.177 10.893 1.00 93.62 125 ASP A C 1
ATOM 1004 O O . ASP A 1 125 ? -22.989 -10.445 10.405 1.00 93.62 125 ASP A O 1
ATOM 1008 N N . ASN A 1 126 ? -25.039 -10.696 11.280 1.00 94.56 126 ASN A N 1
ATOM 1009 C CA . ASN A 1 126 ? -25.428 -9.287 11.142 1.00 94.56 126 ASN A CA 1
ATOM 1010 C C . ASN A 1 126 ? -24.531 -8.337 11.957 1.00 94.56 126 ASN A C 1
ATOM 1012 O O . ASN A 1 126 ? -24.169 -7.255 11.482 1.00 94.56 126 ASN A O 1
ATOM 1016 N N . PHE A 1 127 ? -24.148 -8.724 13.177 1.00 95.38 127 PHE A N 1
ATOM 1017 C CA . PHE A 1 127 ? -23.242 -7.936 14.012 1.00 95.38 127 PHE A CA 1
ATOM 1018 C C . PHE A 1 127 ? -21.832 -7.850 13.411 1.00 95.38 127 PHE A C 1
ATOM 1020 O O . PHE A 1 127 ? -21.255 -6.760 13.369 1.00 95.38 127 PHE A O 1
ATOM 1027 N N . PHE A 1 128 ? -21.287 -8.955 12.895 1.00 94.38 128 PHE A N 1
ATOM 1028 C CA . PHE A 1 128 ? -19.987 -8.957 12.218 1.00 94.38 128 PHE A CA 1
ATOM 1029 C C . PHE A 1 128 ? -20.008 -8.166 10.912 1.00 94.38 128 PHE A C 1
ATOM 1031 O O . PHE A 1 128 ? -19.084 -7.396 10.674 1.00 94.38 128 PHE A O 1
ATOM 1038 N N . LEU A 1 129 ? -21.076 -8.269 10.117 1.00 94.38 129 LEU A N 1
ATOM 1039 C CA . LEU A 1 129 ? -21.280 -7.418 8.939 1.00 94.38 129 LEU A CA 1
ATOM 1040 C C . LEU A 1 129 ? -21.274 -5.930 9.311 1.00 94.38 129 LEU A C 1
ATOM 1042 O O . LEU A 1 129 ? -20.597 -5.128 8.675 1.00 94.38 129 LEU A O 1
ATOM 1046 N N . THR A 1 130 ? -21.970 -5.561 10.388 1.00 95.19 130 THR A N 1
ATOM 1047 C CA . THR A 1 130 ? -22.044 -4.163 10.844 1.00 95.19 130 THR A CA 1
ATOM 1048 C C . THR A 1 130 ? -20.700 -3.658 11.383 1.00 95.19 130 THR A C 1
ATOM 1050 O O . THR A 1 130 ? -20.337 -2.506 11.166 1.00 95.19 130 THR A O 1
ATOM 1053 N N . THR A 1 131 ? -19.941 -4.506 12.083 1.00 95.31 131 THR A N 1
ATOM 1054 C CA . THR A 1 131 ? -18.654 -4.151 12.710 1.00 95.31 131 THR A CA 1
ATOM 1055 C C . THR A 1 131 ? -17.434 -4.431 11.830 1.00 95.31 131 THR A C 1
ATOM 1057 O O . THR A 1 131 ? -16.308 -4.147 12.247 1.00 95.31 131 THR A O 1
ATOM 1060 N N . GLN A 1 132 ? -17.630 -4.929 10.604 1.00 95.31 132 GLN A N 1
ATOM 1061 C CA . GLN A 1 132 ? -16.565 -5.376 9.705 1.00 95.31 132 GLN A CA 1
ATOM 1062 C C . GLN A 1 132 ? -15.487 -4.308 9.494 1.00 95.31 132 GLN A C 1
ATOM 1064 O O . GLN A 1 132 ? -14.298 -4.620 9.556 1.00 95.31 132 GLN A O 1
ATOM 1069 N N . GLY A 1 133 ? -15.882 -3.045 9.305 1.00 95.75 133 GLY A N 1
ATOM 1070 C CA . GLY A 1 133 ? -14.935 -1.939 9.144 1.00 95.75 133 GLY A CA 1
ATOM 1071 C C . GLY A 1 133 ? -14.004 -1.770 10.351 1.00 95.75 133 GLY A C 1
ATOM 1072 O O . GLY A 1 133 ? -12.807 -1.547 10.176 1.00 95.75 133 GLY A O 1
ATOM 1073 N N . ILE A 1 134 ? -14.515 -1.946 11.578 1.00 95.81 134 ILE A N 1
ATOM 1074 C CA . ILE A 1 134 ? -13.688 -1.874 12.793 1.00 95.81 134 ILE A CA 1
ATOM 1075 C C . ILE A 1 134 ? -12.748 -3.076 12.849 1.00 95.81 134 ILE A C 1
ATOM 1077 O O . ILE A 1 134 ? -11.561 -2.901 13.110 1.00 95.81 134 ILE A O 1
ATOM 1081 N N . VAL A 1 135 ? -13.257 -4.281 12.574 1.00 95.44 135 VAL A N 1
ATOM 1082 C CA . VAL A 1 135 ? -12.458 -5.517 12.586 1.00 95.44 135 VAL A CA 1
ATOM 1083 C C . VAL A 1 135 ? -11.296 -5.431 11.590 1.00 95.44 135 VAL A C 1
ATOM 1085 O O . VAL A 1 135 ? -10.154 -5.727 11.939 1.00 95.44 135 VAL A O 1
ATOM 1088 N N . GLN A 1 136 ? -11.553 -4.957 10.370 1.00 95.75 136 GLN A N 1
ATOM 1089 C CA . GLN A 1 136 ? -10.511 -4.752 9.363 1.00 95.75 136 GLN A CA 1
ATOM 1090 C C . GLN A 1 136 ? -9.476 -3.715 9.814 1.00 95.75 136 GLN A C 1
ATOM 1092 O O . GLN A 1 136 ? -8.273 -3.922 9.637 1.00 95.75 136 GLN A O 1
ATOM 1097 N N . LEU A 1 137 ? -9.922 -2.622 10.439 1.00 95.94 137 LEU A N 1
ATOM 1098 C CA . LEU A 1 137 ? -9.031 -1.583 10.946 1.00 95.94 137 LEU A CA 1
ATOM 1099 C C . LEU A 1 137 ? -8.127 -2.098 12.077 1.00 95.94 137 LEU A C 1
ATOM 1101 O O . LEU A 1 137 ? -6.916 -1.890 12.047 1.00 95.94 137 LEU A O 1
ATOM 1105 N N . VAL A 1 138 ? -8.667 -2.814 13.064 1.00 95.50 138 VAL A N 1
ATOM 1106 C CA . VAL A 1 138 ? -7.842 -3.340 14.166 1.00 95.50 138 VAL A CA 1
ATOM 1107 C C . VAL A 1 138 ? -6.861 -4.406 13.684 1.00 95.50 138 VAL A C 1
ATOM 1109 O O . VAL A 1 138 ? -5.715 -4.417 14.129 1.00 95.50 138 VAL A O 1
ATOM 1112 N N . GLN A 1 139 ? -7.253 -5.246 12.720 1.00 94.44 139 GLN A N 1
ATOM 1113 C CA . GLN A 1 139 ? -6.341 -6.209 12.096 1.00 94.44 139 GLN A CA 1
ATOM 1114 C C . GLN A 1 139 ? -5.199 -5.509 11.354 1.00 94.44 139 GLN A C 1
ATOM 1116 O O . GLN A 1 139 ? -4.041 -5.914 11.471 1.00 94.44 139 GLN A O 1
ATOM 1121 N N . ARG A 1 140 ? -5.504 -4.419 10.647 1.00 94.56 140 ARG A N 1
ATOM 1122 C CA . ARG A 1 140 ? -4.530 -3.584 9.935 1.00 94.56 140 ARG A CA 1
ATOM 1123 C C . ARG A 1 140 ? -3.471 -2.972 10.867 1.00 94.56 140 ARG A C 1
ATOM 1125 O O . ARG A 1 140 ? -2.319 -2.847 10.460 1.00 94.56 140 ARG A O 1
ATOM 1132 N N . TYR A 1 141 ? -3.826 -2.655 12.114 1.00 95.12 141 TYR A N 1
ATOM 1133 C CA . TYR A 1 141 ? -2.909 -2.131 13.141 1.00 95.12 141 TYR A CA 1
ATOM 1134 C C . TYR A 1 141 ? -2.481 -3.175 14.189 1.00 95.12 141 TYR A C 1
ATOM 1136 O O . TYR A 1 141 ? -1.982 -2.814 15.258 1.00 95.12 141 TYR A O 1
ATOM 1144 N N . ARG A 1 142 ? -2.636 -4.480 13.917 1.00 92.75 142 ARG A N 1
ATOM 1145 C CA . ARG A 1 142 ? -2.276 -5.551 14.873 1.00 92.75 142 ARG A CA 1
ATOM 1146 C C . ARG A 1 142 ? -0.800 -5.535 15.287 1.00 92.75 142 ARG A C 1
ATOM 1148 O O . ARG A 1 142 ? -0.477 -5.869 16.416 1.00 92.75 142 ARG A O 1
ATOM 1155 N N . ASN A 1 143 ? 0.070 -5.117 14.365 1.00 91.00 143 ASN A N 1
ATOM 1156 C CA . ASN A 1 143 ? 1.522 -5.022 14.541 1.00 91.00 143 ASN A CA 1
ATOM 1157 C C . ASN A 1 143 ? 1.963 -3.565 14.793 1.00 91.00 143 ASN A C 1
ATOM 1159 O O . ASN A 1 143 ? 3.092 -3.180 14.482 1.00 91.00 143 ASN A O 1
ATOM 1163 N N . GLY A 1 144 ? 1.043 -2.730 15.284 1.00 91.31 144 GLY A N 1
ATOM 1164 C CA . GLY A 1 144 ? 1.267 -1.311 15.519 1.00 91.31 144 GLY A CA 1
ATOM 1165 C C . GLY A 1 144 ? 1.503 -0.497 14.245 1.00 91.31 144 GLY A C 1
ATOM 1166 O O . GLY A 1 144 ? 1.311 -0.958 13.117 1.00 91.31 144 GLY A O 1
ATOM 1167 N N . ILE A 1 145 ? 1.933 0.746 14.450 1.00 90.75 145 ILE A N 1
ATOM 1168 C CA . ILE A 1 145 ? 2.149 1.744 13.395 1.00 90.75 145 ILE A CA 1
ATOM 1169 C C . ILE A 1 145 ? 3.261 1.297 12.434 1.00 90.75 145 ILE A C 1
ATOM 1171 O O . ILE A 1 145 ? 3.077 1.324 11.218 1.00 90.75 145 ILE A O 1
ATOM 1175 N N . ARG A 1 146 ? 4.374 0.775 12.968 1.00 90.62 146 ARG A N 1
ATOM 1176 C CA . ARG A 1 146 ? 5.475 0.216 12.166 1.00 90.62 146 ARG A CA 1
ATOM 1177 C C . ARG A 1 146 ? 5.003 -0.939 11.276 1.00 90.62 146 ARG A C 1
ATOM 1179 O O . ARG A 1 146 ? 5.303 -0.966 10.085 1.00 90.62 146 ARG A O 1
ATOM 1186 N N . GLY A 1 147 ? 4.215 -1.868 11.820 1.00 92.50 147 GLY A N 1
ATOM 1187 C CA . GLY A 1 147 ? 3.655 -2.973 11.042 1.00 92.50 147 GLY A CA 1
ATOM 1188 C C . GLY A 1 147 ? 2.663 -2.517 9.967 1.00 92.50 147 GLY A C 1
ATOM 1189 O O . GLY A 1 147 ? 2.643 -3.083 8.869 1.00 92.50 147 GLY A O 1
ATOM 1190 N N . ARG A 1 148 ? 1.879 -1.465 10.244 1.00 93.44 148 ARG A N 1
ATOM 1191 C CA . ARG A 1 148 ? 1.023 -0.822 9.239 1.00 93.44 148 ARG A CA 1
ATOM 1192 C C . ARG A 1 148 ? 1.856 -0.212 8.116 1.00 93.44 148 ARG A C 1
ATOM 1194 O O . ARG A 1 148 ? 1.563 -0.484 6.954 1.00 93.44 148 ARG A O 1
ATOM 1201 N N . MET A 1 149 ? 2.900 0.547 8.445 1.00 94.44 149 MET A N 1
ATOM 1202 C CA . MET A 1 149 ? 3.802 1.129 7.451 1.00 94.44 149 MET A CA 1
ATOM 1203 C C . MET A 1 149 ? 4.421 0.051 6.560 1.00 94.44 149 MET A C 1
ATOM 1205 O O . MET A 1 149 ? 4.336 0.157 5.338 1.00 94.44 149 MET A O 1
ATOM 1209 N N . LYS A 1 150 ? 4.949 -1.026 7.159 1.00 94.12 150 LYS A N 1
ATOM 1210 C CA . LYS A 1 150 ? 5.472 -2.175 6.410 1.00 94.12 150 LYS A CA 1
ATOM 1211 C C . LYS A 1 150 ? 4.463 -2.693 5.393 1.00 94.12 150 LYS A C 1
ATOM 1213 O O . LYS A 1 15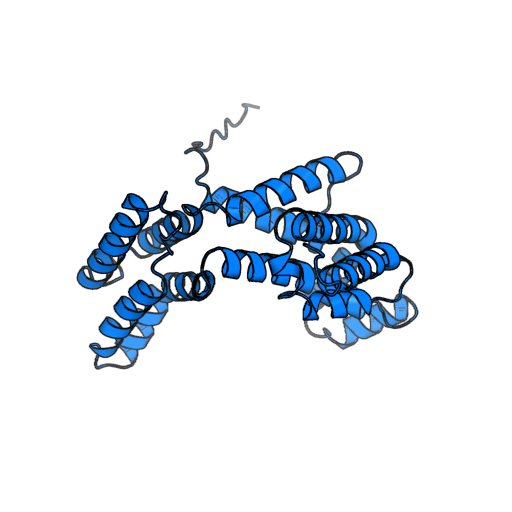0 ? 4.789 -2.850 4.224 1.00 94.12 150 LYS A O 1
ATOM 1218 N N . THR A 1 151 ? 3.243 -2.963 5.851 1.00 95.44 151 THR A N 1
ATOM 1219 C CA . THR A 1 151 ? 2.186 -3.536 5.009 1.00 95.44 151 THR A CA 1
ATOM 1220 C C . THR A 1 151 ? 1.825 -2.586 3.866 1.00 95.44 151 THR A C 1
ATOM 1222 O O . THR A 1 151 ? 1.715 -3.017 2.727 1.00 95.44 151 THR A O 1
ATOM 1225 N N . ALA A 1 152 ? 1.719 -1.284 4.140 1.00 96.25 152 ALA A N 1
ATOM 1226 C CA . ALA A 1 152 ? 1.377 -0.287 3.130 1.00 96.25 152 ALA A CA 1
ATOM 1227 C C . ALA A 1 152 ? 2.460 -0.153 2.039 1.00 96.25 152 ALA A C 1
ATOM 1229 O O . ALA A 1 152 ? 2.139 -0.080 0.853 1.00 96.25 152 ALA A O 1
ATOM 1230 N N . VAL A 1 153 ? 3.743 -0.172 2.421 1.00 96.44 153 VAL A N 1
ATOM 1231 C CA . VAL A 1 153 ? 4.864 -0.172 1.465 1.00 96.44 153 VAL A CA 1
ATOM 1232 C C . VAL A 1 153 ? 4.923 -1.491 0.692 1.00 96.44 153 VAL A C 1
ATOM 1234 O O . VAL A 1 153 ? 5.074 -1.475 -0.527 1.00 96.44 153 VAL A O 1
ATOM 1237 N N . HIS A 1 154 ? 4.750 -2.628 1.373 1.00 96.38 154 HIS A N 1
ATOM 1238 C CA . HIS A 1 154 ? 4.689 -3.948 0.742 1.00 96.38 154 HIS A CA 1
ATOM 1239 C C . HIS A 1 154 ? 3.623 -4.005 -0.357 1.00 96.38 154 HIS A C 1
ATOM 1241 O O . HIS A 1 154 ? 3.924 -4.419 -1.471 1.00 96.38 154 HIS A O 1
ATOM 1247 N N . GLU A 1 155 ? 2.403 -3.543 -0.069 1.00 97.19 155 GLU A N 1
ATOM 1248 C CA . GLU A 1 155 ? 1.297 -3.523 -1.031 1.00 97.19 155 GLU A CA 1
ATOM 1249 C C . GLU A 1 155 ? 1.630 -2.687 -2.282 1.00 97.19 155 GLU A C 1
ATOM 1251 O O . GLU A 1 155 ? 1.348 -3.127 -3.393 1.00 97.19 155 GLU A O 1
ATOM 1256 N N . LEU A 1 156 ? 2.266 -1.516 -2.130 1.00 98.19 156 LEU A N 1
ATOM 1257 C CA . LEU A 1 156 ? 2.711 -0.683 -3.262 1.00 98.19 156 LEU A CA 1
ATOM 1258 C C . LEU A 1 156 ? 3.744 -1.405 -4.140 1.00 98.19 156 LEU A C 1
ATOM 1260 O O . LEU A 1 156 ? 3.619 -1.441 -5.365 1.00 98.19 156 LEU A O 1
ATOM 1264 N N . LEU A 1 157 ? 4.770 -1.989 -3.515 1.00 97.75 157 LEU A N 1
ATOM 1265 C CA . LEU A 1 157 ? 5.815 -2.726 -4.231 1.00 97.75 157 LEU A CA 1
ATOM 1266 C C . LEU A 1 157 ? 5.243 -3.966 -4.927 1.00 97.75 157 LEU A C 1
ATOM 1268 O O . LEU A 1 157 ? 5.615 -4.271 -6.063 1.00 97.75 157 LEU A O 1
ATOM 1272 N N . ARG A 1 158 ? 4.305 -4.652 -4.267 1.00 97.44 158 ARG A N 1
ATOM 1273 C CA . ARG A 1 158 ? 3.638 -5.833 -4.805 1.00 97.44 158 ARG A CA 1
ATOM 1274 C C . ARG A 1 158 ? 2.774 -5.493 -6.013 1.00 97.44 158 ARG A C 1
ATOM 1276 O O . ARG A 1 158 ? 2.893 -6.166 -7.030 1.00 97.44 158 ARG A O 1
ATOM 1283 N N . GLN A 1 159 ? 1.989 -4.419 -5.946 1.00 97.50 159 GLN A N 1
ATOM 1284 C CA . GLN A 1 159 ? 1.171 -3.947 -7.066 1.00 97.50 159 GLN A CA 1
ATOM 1285 C C . GLN A 1 159 ? 2.022 -3.627 -8.305 1.00 97.50 159 GLN A C 1
ATOM 1287 O O . GLN A 1 159 ? 1.643 -3.958 -9.428 1.00 97.50 159 GLN A O 1
ATOM 1292 N N . TYR A 1 160 ? 3.196 -3.016 -8.116 1.00 98.12 160 TYR A N 1
ATOM 1293 C CA . TYR A 1 160 ? 4.154 -2.831 -9.205 1.00 98.12 160 TYR A CA 1
ATOM 1294 C C . TYR A 1 160 ? 4.623 -4.180 -9.775 1.00 98.12 160 TYR A C 1
ATOM 1296 O O . TYR A 1 160 ? 4.528 -4.403 -10.984 1.00 98.12 160 TYR A O 1
ATOM 1304 N N . TYR A 1 161 ? 5.089 -5.091 -8.915 1.00 97.38 161 TYR A N 1
ATOM 1305 C CA . TYR A 1 161 ? 5.622 -6.389 -9.332 1.00 97.38 161 TYR A CA 1
ATOM 1306 C C . TYR A 1 161 ? 4.589 -7.252 -10.072 1.00 97.38 161 TYR A C 1
ATOM 1308 O O . TYR A 1 161 ? 4.916 -7.885 -11.074 1.00 97.38 161 TYR A O 1
ATOM 1316 N N . GLU A 1 162 ? 3.334 -7.264 -9.627 1.00 96.25 162 GLU A N 1
ATOM 1317 C CA . GLU A 1 162 ? 2.259 -8.054 -10.242 1.00 96.25 162 GLU A CA 1
ATOM 1318 C C . GLU A 1 162 ? 1.967 -7.651 -11.689 1.00 96.25 162 GLU A C 1
ATOM 1320 O O . GLU A 1 162 ? 1.650 -8.509 -12.514 1.00 96.25 162 GLU A O 1
ATOM 1325 N N . VAL A 1 163 ? 2.124 -6.370 -12.027 1.00 96.88 163 VAL A N 1
ATOM 1326 C CA . VAL A 1 163 ? 2.038 -5.910 -13.418 1.00 96.88 163 VAL A CA 1
ATOM 1327 C C . VAL A 1 163 ? 3.320 -6.268 -14.166 1.00 96.88 163 VAL A C 1
ATOM 1329 O O . VAL A 1 163 ? 3.270 -6.973 -15.171 1.00 96.88 163 VAL A O 1
ATOM 1332 N N . GLU A 1 164 ? 4.481 -5.835 -13.669 1.00 97.00 164 GLU A N 1
ATOM 1333 C CA . GLU A 1 164 ? 5.732 -5.907 -14.439 1.00 97.00 164 GLU A CA 1
ATOM 1334 C C . GLU A 1 164 ? 6.283 -7.330 -14.613 1.00 97.00 164 GLU A C 1
ATOM 1336 O O . GLU A 1 164 ? 6.948 -7.626 -15.609 1.00 97.00 164 GLU A O 1
ATOM 1341 N N . SER A 1 165 ? 5.968 -8.246 -13.694 1.00 95.56 165 SER A N 1
ATOM 1342 C CA . SER A 1 165 ? 6.320 -9.668 -13.818 1.00 95.56 165 SER A CA 1
ATOM 1343 C C . SER A 1 165 ? 5.688 -10.320 -15.056 1.00 95.56 165 SER A C 1
ATOM 1345 O O . SER A 1 165 ? 6.304 -11.184 -15.683 1.00 95.56 165 SER A O 1
ATOM 1347 N N . GLN A 1 166 ? 4.504 -9.861 -15.478 1.00 95.12 166 GLN A N 1
ATOM 1348 C CA . GLN A 1 166 ? 3.808 -10.383 -16.660 1.00 95.12 166 GLN A CA 1
ATOM 1349 C C . GLN A 1 166 ? 4.480 -9.961 -17.970 1.00 95.12 166 GLN A C 1
ATOM 1351 O O . GLN A 1 166 ? 4.378 -10.661 -18.978 1.00 95.12 166 GLN A O 1
ATOM 1356 N N . PHE A 1 167 ? 5.233 -8.861 -17.946 1.00 95.06 167 PHE A N 1
ATOM 1357 C CA . PHE A 1 167 ? 5.982 -8.368 -19.096 1.00 95.06 167 PHE A CA 1
ATOM 1358 C C . PHE A 1 167 ? 7.408 -8.917 -19.159 1.00 95.06 167 PHE A C 1
ATOM 1360 O O . PHE A 1 167 ? 8.186 -8.451 -19.981 1.00 95.06 167 PHE A O 1
ATOM 1367 N N . GLN A 1 168 ? 7.780 -9.929 -18.365 1.00 92.12 168 GLN A N 1
ATOM 1368 C CA . GLN A 1 168 ? 9.115 -10.546 -18.448 1.00 92.12 168 GLN A CA 1
ATOM 1369 C C . GLN A 1 168 ? 9.232 -11.634 -19.539 1.00 92.12 168 GLN A C 1
ATOM 1371 O O . GLN A 1 168 ? 10.340 -12.060 -19.866 1.00 92.12 168 GLN A O 1
ATOM 1376 N N . LEU A 1 169 ? 8.119 -12.081 -20.137 1.00 86.00 169 LEU A N 1
ATOM 1377 C CA . LEU A 1 169 ? 8.076 -13.207 -21.083 1.00 86.00 169 LEU A CA 1
ATOM 1378 C C . LEU A 1 169 ? 8.479 -12.821 -22.517 1.00 86.00 169 LEU A C 1
ATOM 1380 O O . LEU A 1 169 ? 7.667 -12.812 -23.442 1.00 86.00 169 LEU A O 1
ATOM 1384 N N . GLY A 1 170 ? 9.769 -12.564 -22.730 1.00 86.94 170 GLY A N 1
ATOM 1385 C CA . GLY A 1 170 ? 10.316 -12.276 -24.059 1.00 86.94 170 GLY A CA 1
ATOM 1386 C C . GLY A 1 170 ? 9.774 -10.969 -24.650 1.00 86.94 170 GLY A C 1
ATOM 1387 O O . GLY A 1 170 ? 9.744 -9.932 -23.978 1.00 86.94 170 GLY A O 1
ATOM 1388 N N . HIS A 1 171 ? 9.384 -11.003 -25.927 1.00 91.31 171 HIS A N 1
ATOM 1389 C CA . HIS A 1 171 ? 8.877 -9.827 -26.639 1.00 91.31 171 HIS A CA 1
ATOM 1390 C C . HIS A 1 171 ? 7.493 -9.387 -26.146 1.00 91.31 171 HIS A C 1
ATOM 1392 O O . HIS A 1 171 ? 6.704 -10.186 -25.638 1.00 91.31 171 HIS A O 1
ATOM 1398 N N . TYR A 1 172 ? 7.202 -8.098 -26.331 1.00 92.88 172 TYR A N 1
ATOM 1399 C CA . TYR A 1 172 ? 5.971 -7.457 -25.873 1.00 92.88 172 TYR A CA 1
ATOM 1400 C C . TYR A 1 172 ? 4.703 -8.165 -26.375 1.00 92.88 172 TYR A C 1
ATOM 1402 O O . TYR A 1 172 ? 3.853 -8.521 -25.564 1.00 92.88 172 TYR A O 1
ATOM 1410 N N . ASP A 1 173 ? 4.621 -8.491 -27.668 1.00 93.50 173 ASP A N 1
ATOM 1411 C CA . ASP A 1 173 ? 3.438 -9.143 -28.259 1.00 93.50 173 ASP A CA 1
ATOM 1412 C C . ASP A 1 173 ? 3.124 -10.504 -27.623 1.00 93.50 173 ASP A C 1
ATOM 1414 O O . ASP A 1 173 ? 1.961 -10.869 -27.419 1.00 93.50 173 ASP A O 1
ATOM 1418 N N . LYS A 1 174 ? 4.170 -11.251 -27.243 1.00 95.06 174 LYS A N 1
ATOM 1419 C CA . LYS A 1 174 ? 4.029 -12.529 -26.537 1.00 95.06 174 LYS A CA 1
ATOM 1420 C C . LYS A 1 174 ? 3.499 -12.321 -25.119 1.00 95.06 174 LYS A C 1
ATOM 1422 O O . LYS A 1 174 ? 2.633 -13.079 -24.686 1.00 95.06 174 LYS A O 1
ATOM 1427 N N . CYS A 1 175 ? 3.977 -11.288 -24.423 1.00 95.25 175 CYS A N 1
ATOM 1428 C CA . CYS A 1 175 ? 3.475 -10.914 -23.099 1.00 95.25 175 CYS A CA 1
ATOM 1429 C C . CYS A 1 175 ? 1.992 -10.523 -23.172 1.00 95.25 175 CYS A C 1
ATOM 1431 O O . CYS A 1 175 ? 1.184 -11.055 -22.420 1.00 95.25 175 CYS A O 1
ATOM 1433 N N . VAL A 1 176 ? 1.612 -9.668 -24.127 1.00 95.00 176 VAL A N 1
ATOM 1434 C CA . VAL A 1 176 ? 0.217 -9.235 -24.325 1.00 95.00 176 VAL A CA 1
ATOM 1435 C C . VAL A 1 176 ? -0.697 -10.416 -24.643 1.00 95.00 176 VAL A C 1
ATOM 1437 O O . VAL A 1 176 ? -1.778 -10.528 -24.066 1.00 95.00 176 VAL A O 1
ATOM 1440 N N . THR A 1 177 ? -0.255 -11.331 -25.510 1.00 94.81 177 THR A N 1
ATOM 1441 C CA . THR A 1 177 ? -1.014 -12.550 -25.825 1.00 94.81 177 THR A CA 1
ATOM 1442 C C . THR A 1 177 ? -1.221 -13.406 -24.575 1.00 94.81 177 THR A C 1
ATOM 1444 O O . THR A 1 177 ? -2.347 -13.813 -24.300 1.00 94.81 177 THR A O 1
ATOM 1447 N N . ALA A 1 178 ? -0.174 -13.607 -23.769 1.00 95.06 178 ALA A N 1
ATOM 1448 C CA . ALA A 1 178 ? -0.265 -14.364 -22.522 1.00 95.06 178 ALA A CA 1
ATOM 1449 C C . ALA A 1 178 ? -1.191 -13.698 -21.485 1.00 95.06 178 ALA A C 1
ATOM 1451 O O . ALA A 1 178 ? -1.978 -14.388 -20.839 1.00 95.06 178 ALA A O 1
ATOM 1452 N N . ILE A 1 179 ? -1.142 -12.368 -21.346 1.00 95.00 179 ILE A N 1
ATOM 1453 C CA . ILE A 1 179 ? -2.033 -11.608 -20.450 1.00 95.00 179 ILE A CA 1
ATOM 1454 C C . ILE A 1 179 ? -3.487 -11.760 -20.902 1.00 95.00 179 ILE A C 1
ATOM 1456 O O . ILE A 1 179 ? -4.358 -12.065 -20.087 1.00 95.00 179 ILE A O 1
ATOM 1460 N N . ARG A 1 180 ? -3.752 -11.612 -22.206 1.00 95.31 180 ARG A N 1
ATOM 1461 C CA . ARG A 1 180 ? -5.088 -11.820 -22.778 1.00 95.31 180 ARG A CA 1
ATOM 1462 C C . ARG A 1 180 ? -5.584 -13.242 -22.533 1.00 95.31 180 ARG A C 1
ATOM 1464 O O . ARG A 1 180 ? -6.734 -13.426 -22.158 1.00 95.31 180 ARG A O 1
ATOM 1471 N N . ASP A 1 181 ? -4.722 -14.239 -22.712 1.00 94.38 181 ASP A N 1
ATOM 1472 C CA . ASP A 1 181 ? -5.093 -15.638 -22.512 1.00 94.38 181 ASP A CA 1
ATOM 1473 C C . ASP A 1 181 ? -5.348 -15.987 -21.038 1.00 94.38 181 ASP A C 1
ATOM 1475 O O . ASP A 1 181 ? -6.146 -16.882 -20.755 1.00 94.38 181 ASP A O 1
ATOM 1479 N N . LYS A 1 182 ? -4.714 -15.271 -20.104 1.00 92.75 182 LYS A N 1
ATOM 1480 C CA . LYS A 1 182 ? -4.942 -15.396 -18.658 1.00 92.75 182 LYS A CA 1
ATOM 1481 C C . LYS A 1 182 ? -6.240 -14.719 -18.201 1.00 92.75 182 LYS A C 1
ATOM 1483 O O . LYS A 1 182 ? -6.874 -15.205 -17.270 1.00 92.75 182 LYS A O 1
ATOM 1488 N N . HIS A 1 183 ? -6.637 -13.626 -18.850 1.00 92.25 183 HIS A N 1
ATOM 1489 C CA . HIS A 1 183 ? -7.786 -12.793 -18.475 1.00 92.25 183 HIS A CA 1
ATOM 1490 C C . HIS A 1 183 ? -8.859 -12.747 -19.579 1.00 92.25 183 HIS A C 1
ATOM 1492 O O . HIS A 1 183 ? -9.410 -11.690 -19.875 1.00 92.25 183 HIS A O 1
ATOM 1498 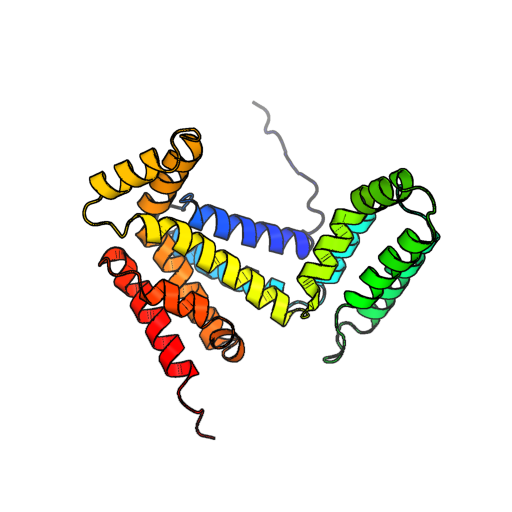N N . LYS A 1 184 ? -9.165 -13.895 -20.203 1.00 90.12 184 LYS A N 1
ATOM 1499 C CA . LYS A 1 184 ? -10.09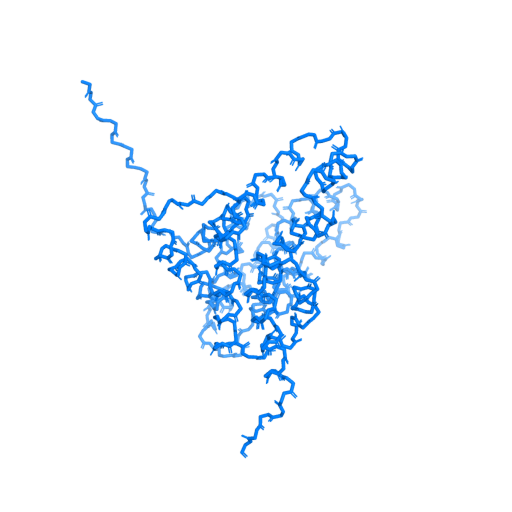5 -13.980 -21.352 1.00 90.12 184 LYS A CA 1
ATOM 1500 C C . LYS A 1 184 ? -11.489 -13.426 -21.055 1.00 90.12 184 LYS A C 1
ATOM 1502 O O . LYS A 1 184 ? -12.094 -12.817 -21.932 1.00 90.12 184 LYS A O 1
ATOM 1507 N N . ASP A 1 185 ? -11.956 -13.609 -19.824 1.00 93.31 185 ASP A N 1
ATOM 1508 C CA . ASP A 1 185 ? -13.276 -13.159 -19.372 1.00 93.31 185 ASP A CA 1
ATOM 1509 C C . ASP A 1 185 ? -13.258 -11.727 -18.798 1.00 93.31 185 ASP A C 1
ATOM 1511 O O . ASP A 1 185 ? -14.309 -11.176 -18.481 1.00 93.31 185 ASP A O 1
ATOM 1515 N N . ASP A 1 186 ? -12.077 -11.103 -18.686 1.00 94.38 186 ASP A N 1
ATOM 1516 C CA . ASP A 1 186 ? -11.893 -9.759 -18.132 1.00 94.38 186 ASP A CA 1
ATOM 1517 C C . ASP A 1 186 ? -10.931 -8.922 -18.991 1.00 94.38 186 ASP A C 1
ATOM 1519 O O . ASP A 1 186 ? -9.767 -8.664 -18.663 1.00 94.38 186 ASP A O 1
ATOM 1523 N N . MET A 1 187 ? -11.449 -8.452 -20.125 1.00 93.94 187 MET A N 1
ATOM 1524 C CA . MET A 1 187 ? -10.707 -7.564 -21.025 1.00 93.94 187 MET A CA 1
ATOM 1525 C C . MET A 1 187 ? -10.405 -6.190 -20.399 1.00 93.94 187 MET A C 1
ATOM 1527 O O . MET A 1 187 ? -9.471 -5.506 -20.836 1.00 93.94 187 MET A O 1
ATOM 1531 N N . ALA A 1 188 ? -11.143 -5.783 -19.359 1.00 95.75 188 ALA A N 1
ATOM 1532 C CA . ALA A 1 188 ? -10.834 -4.571 -18.607 1.00 95.75 188 ALA A CA 1
ATOM 1533 C C . ALA A 1 188 ? -9.524 -4.744 -17.816 1.00 95.75 188 ALA A C 1
ATOM 1535 O O . ALA A 1 188 ? -8.661 -3.869 -17.871 1.00 95.75 188 ALA A O 1
ATOM 1536 N N . ALA A 1 189 ? -9.301 -5.899 -17.181 1.00 94.75 189 ALA A N 1
ATOM 1537 C CA . ALA A 1 189 ? -8.025 -6.209 -16.532 1.00 94.75 189 ALA A CA 1
ATOM 1538 C C . ALA A 1 189 ? -6.851 -6.266 -17.524 1.00 94.75 189 ALA A C 1
ATOM 1540 O O . ALA A 1 189 ? -5.767 -5.756 -17.222 1.00 94.75 189 ALA A O 1
ATOM 1541 N N . VAL A 1 190 ? -7.055 -6.826 -18.725 1.00 95.94 190 VAL A N 1
ATOM 1542 C CA . VAL A 1 190 ? -6.027 -6.844 -19.786 1.00 95.94 190 VAL A CA 1
ATOM 1543 C C . VAL A 1 190 ? -5.614 -5.419 -20.154 1.00 95.94 190 VAL A C 1
ATOM 1545 O O . VAL A 1 190 ? -4.429 -5.079 -20.124 1.00 95.94 190 VAL A O 1
ATOM 1548 N N . THR A 1 191 ? -6.592 -4.569 -20.472 1.00 96.69 191 THR A N 1
ATOM 1549 C CA . THR A 1 191 ? -6.341 -3.176 -20.867 1.00 96.69 191 THR A CA 1
ATOM 1550 C C . THR A 1 191 ? -5.722 -2.356 -19.739 1.00 96.69 191 THR A C 1
ATOM 1552 O O . THR A 1 191 ? -4.763 -1.630 -19.993 1.00 96.69 191 THR A O 1
ATOM 1555 N N . ALA A 1 192 ? -6.175 -2.524 -18.494 1.00 97.12 192 ALA A N 1
ATOM 1556 C CA . ALA A 1 192 ? -5.591 -1.863 -17.327 1.00 97.12 192 ALA A CA 1
ATOM 1557 C C . ALA A 1 192 ? -4.127 -2.277 -17.091 1.00 97.12 192 ALA A C 1
ATOM 1559 O O . ALA A 1 192 ? -3.276 -1.429 -16.823 1.00 97.12 192 ALA A O 1
ATOM 1560 N N . THR A 1 193 ? -3.812 -3.566 -17.251 1.00 97.12 193 THR A N 1
ATOM 1561 C CA . THR A 1 193 ? -2.445 -4.096 -17.099 1.00 97.12 193 THR A CA 1
ATOM 1562 C C . THR A 1 193 ? -1.506 -3.507 -18.153 1.00 97.12 193 THR A C 1
ATOM 1564 O O . THR A 1 193 ? -0.413 -3.040 -17.828 1.00 97.12 193 THR A O 1
ATOM 1567 N N . ILE A 1 194 ? -1.950 -3.463 -19.413 1.00 96.94 194 ILE A N 1
ATOM 1568 C CA . ILE A 1 194 ? -1.195 -2.863 -20.521 1.00 96.94 194 ILE A CA 1
ATOM 1569 C C . ILE A 1 194 ? -1.018 -1.355 -20.316 1.00 96.94 194 ILE A C 1
ATOM 1571 O O . ILE A 1 194 ? 0.084 -0.832 -20.477 1.00 96.94 194 ILE A O 1
ATOM 1575 N N . PHE A 1 195 ? -2.087 -0.654 -19.934 1.00 97.94 195 PHE A N 1
ATOM 1576 C CA . PHE A 1 195 ? -2.057 0.784 -19.681 1.00 97.94 195 PHE A CA 1
ATOM 1577 C C . PHE A 1 195 ? -1.071 1.146 -18.563 1.00 97.94 195 PHE A C 1
ATOM 1579 O O . PHE A 1 195 ? -0.269 2.067 -18.720 1.00 97.94 195 PHE A O 1
ATOM 1586 N N . SER A 1 196 ? -1.071 0.371 -17.478 1.00 97.94 196 SER A N 1
ATOM 1587 C CA . SER A 1 196 ? -0.117 0.510 -16.379 1.00 97.94 196 SER A CA 1
ATOM 1588 C C . SER A 1 196 ? 1.332 0.312 -16.845 1.00 97.94 196 SER A C 1
ATOM 1590 O O . SER A 1 196 ? 2.187 1.156 -16.566 1.00 97.94 196 SER A O 1
ATOM 1592 N N . HIS A 1 197 ? 1.615 -0.755 -17.599 1.00 97.12 197 HIS A N 1
ATOM 1593 C CA . HIS A 1 197 ? 2.962 -1.044 -18.104 1.00 97.12 197 HIS A CA 1
ATOM 1594 C C . HIS A 1 197 ? 3.472 0.007 -19.103 1.00 97.12 197 HIS A C 1
ATOM 1596 O O . HIS A 1 197 ? 4.648 0.358 -19.080 1.00 97.12 197 HIS A O 1
ATOM 1602 N N . ASN A 1 198 ? 2.599 0.616 -19.911 1.00 96.62 198 ASN A N 1
ATOM 1603 C CA . ASN A 1 198 ? 2.995 1.704 -20.817 1.00 96.62 198 ASN A CA 1
ATOM 1604 C C . ASN A 1 198 ? 3.601 2.922 -20.088 1.00 96.62 198 ASN A C 1
ATOM 1606 O O . ASN A 1 198 ? 4.266 3.747 -20.712 1.00 96.62 198 ASN A O 1
ATOM 1610 N N . GLN A 1 199 ? 3.393 3.051 -18.774 1.00 97.00 199 GLN A N 1
ATOM 1611 C CA . GLN A 1 199 ? 3.987 4.097 -17.935 1.00 97.00 199 GLN A CA 1
ATOM 1612 C C . GLN A 1 199 ? 5.096 3.564 -17.012 1.00 97.00 199 GLN A C 1
ATOM 1614 O O . GLN A 1 199 ? 5.419 4.199 -16.003 1.00 97.00 199 GLN A O 1
ATOM 1619 N N . VAL A 1 200 ? 5.717 2.428 -17.358 1.00 96.75 200 VAL A N 1
ATOM 1620 C CA . VAL A 1 200 ? 6.762 1.762 -16.560 1.00 96.75 200 VAL A CA 1
ATOM 1621 C C . VAL A 1 200 ? 7.879 2.713 -16.129 1.00 96.75 200 VAL A C 1
ATOM 1623 O O . VAL A 1 200 ? 8.284 2.684 -14.974 1.00 96.75 200 VAL A O 1
ATOM 1626 N N . ALA A 1 201 ? 8.325 3.634 -16.989 1.00 95.75 201 ALA A N 1
ATOM 1627 C CA . ALA A 1 201 ? 9.384 4.587 -16.647 1.00 95.75 201 ALA A CA 1
ATOM 1628 C C . ALA A 1 201 ? 9.035 5.448 -15.416 1.00 95.75 201 ALA A C 1
ATOM 1630 O O . ALA A 1 201 ? 9.859 5.621 -14.518 1.00 95.75 201 ALA A O 1
ATOM 1631 N N . LYS A 1 202 ? 7.791 5.931 -15.335 1.00 96.50 202 LYS A N 1
ATOM 1632 C CA . LYS A 1 202 ? 7.290 6.743 -14.215 1.00 96.50 202 LYS A CA 1
ATOM 1633 C C . LYS A 1 202 ? 7.019 5.891 -12.975 1.00 96.50 202 LYS A C 1
ATOM 1635 O O . LYS A 1 202 ? 7.352 6.286 -11.859 1.00 96.50 202 LYS A O 1
ATOM 1640 N N . LYS A 1 203 ? 6.513 4.670 -13.163 1.00 97.25 203 LYS A N 1
ATOM 1641 C CA . LYS A 1 203 ? 6.363 3.691 -12.075 1.00 97.25 203 LYS A CA 1
ATOM 1642 C C . LYS A 1 203 ? 7.713 3.323 -11.452 1.00 97.25 203 LYS A C 1
ATOM 1644 O O . LYS A 1 203 ? 7.832 3.267 -10.231 1.00 97.25 203 LYS A O 1
ATOM 1649 N N . ASN A 1 204 ? 8.751 3.161 -12.270 1.00 97.25 204 ASN A N 1
ATOM 1650 C CA . ASN A 1 204 ? 10.110 2.891 -11.808 1.00 97.25 204 ASN A CA 1
ATOM 1651 C C . ASN A 1 204 ? 10.646 4.024 -10.936 1.00 97.25 204 ASN A C 1
ATOM 1653 O O . ASN A 1 204 ? 11.342 3.753 -9.958 1.00 97.25 204 ASN A O 1
ATOM 1657 N N . MET A 1 205 ? 10.321 5.280 -11.260 1.00 96.62 205 MET A N 1
ATOM 1658 C CA . MET A 1 205 ? 10.680 6.429 -10.424 1.00 96.62 205 MET A CA 1
ATOM 1659 C C . MET A 1 205 ? 10.010 6.335 -9.052 1.00 96.62 205 MET A C 1
ATOM 1661 O O . MET A 1 205 ? 10.710 6.454 -8.048 1.00 96.62 205 MET A O 1
ATOM 1665 N N . LEU A 1 206 ? 8.702 6.042 -9.000 1.00 97.62 206 LEU A N 1
ATOM 1666 C CA . LEU A 1 206 ? 7.971 5.839 -7.740 1.00 97.62 206 LEU A CA 1
ATOM 1667 C C . LEU A 1 206 ? 8.626 4.748 -6.900 1.00 97.62 206 LEU A C 1
ATOM 1669 O O . LEU A 1 206 ? 8.980 4.998 -5.751 1.00 97.62 206 LEU A O 1
ATOM 1673 N N . VAL A 1 207 ? 8.828 3.562 -7.474 1.00 97.88 207 VAL A N 1
ATOM 1674 C CA . VAL A 1 207 ? 9.368 2.412 -6.738 1.00 97.88 207 VAL A CA 1
ATOM 1675 C C . VAL A 1 207 ? 10.794 2.671 -6.262 1.00 97.88 207 VAL A C 1
ATOM 1677 O O . VAL A 1 207 ? 11.106 2.404 -5.106 1.00 97.88 207 VAL A O 1
ATOM 1680 N N . THR A 1 208 ? 11.649 3.244 -7.114 1.00 96.94 208 THR A N 1
ATOM 1681 C CA . THR A 1 208 ? 13.033 3.576 -6.737 1.00 96.94 208 THR A CA 1
ATOM 1682 C C . THR A 1 208 ? 13.054 4.562 -5.570 1.00 96.94 208 THR A C 1
ATOM 1684 O O . THR A 1 208 ? 13.734 4.322 -4.578 1.00 96.94 208 THR A O 1
ATOM 1687 N N . MET A 1 209 ? 12.264 5.636 -5.653 1.00 96.69 209 MET A N 1
ATOM 1688 C CA . MET A 1 209 ? 12.214 6.659 -4.608 1.00 96.69 209 MET A CA 1
ATOM 1689 C C . MET A 1 209 ? 11.574 6.159 -3.312 1.00 96.69 209 MET A C 1
ATOM 1691 O O . MET A 1 209 ? 11.976 6.581 -2.231 1.00 96.69 209 MET A O 1
ATOM 1695 N N . LEU A 1 210 ? 10.594 5.259 -3.402 1.00 96.88 210 LEU A N 1
ATOM 1696 C CA . LEU A 1 210 ? 9.989 4.633 -2.232 1.00 96.88 210 LEU A CA 1
ATOM 1697 C C . LEU A 1 210 ? 11.001 3.738 -1.505 1.00 96.88 210 LEU A C 1
ATOM 1699 O O . LEU A 1 210 ? 11.106 3.810 -0.283 1.00 96.88 210 LEU A O 1
ATOM 1703 N N . ILE A 1 211 ? 11.780 2.946 -2.252 1.00 95.38 211 ILE A N 1
ATOM 1704 C CA . ILE A 1 211 ? 12.874 2.127 -1.707 1.00 95.38 211 ILE A CA 1
ATOM 1705 C C . ILE A 1 211 ? 13.952 3.019 -1.070 1.00 95.38 211 ILE A C 1
ATOM 1707 O O . ILE A 1 211 ? 14.405 2.723 0.034 1.00 95.38 211 ILE A O 1
ATOM 1711 N N . ASP A 1 212 ? 14.324 4.126 -1.722 1.00 94.25 212 ASP A N 1
ATOM 1712 C CA . ASP A 1 212 ? 15.271 5.111 -1.178 1.00 94.25 212 ASP A CA 1
ATOM 1713 C C . ASP A 1 212 ? 14.791 5.687 0.150 1.00 94.25 212 ASP A C 1
ATOM 1715 O O . ASP A 1 212 ? 15.516 5.671 1.144 1.00 94.25 212 ASP A O 1
ATOM 1719 N N . HIS A 1 213 ? 13.549 6.165 0.172 1.00 93.69 213 HIS A N 1
ATOM 1720 C CA . HIS A 1 213 ? 12.958 6.758 1.359 1.00 93.69 213 HIS A CA 1
ATOM 1721 C C . HIS A 1 213 ? 12.861 5.745 2.506 1.00 93.69 213 HIS A C 1
ATOM 1723 O O . HIS A 1 213 ? 13.092 6.103 3.663 1.00 93.69 213 HIS A O 1
ATOM 1729 N N . LEU A 1 214 ? 12.519 4.488 2.207 1.00 91.56 214 LEU A N 1
ATOM 1730 C CA . LEU A 1 214 ? 12.467 3.416 3.196 1.00 91.56 214 LEU A CA 1
ATOM 1731 C C . LEU A 1 214 ? 13.852 3.146 3.794 1.00 91.56 214 LEU A C 1
ATOM 1733 O O . LEU A 1 214 ? 13.988 3.125 5.011 1.00 91.56 214 LEU A O 1
ATOM 1737 N N . TRP A 1 215 ? 14.879 2.992 2.956 1.00 90.19 215 TRP A N 1
ATOM 1738 C CA . TRP A 1 215 ? 16.243 2.730 3.416 1.00 90.19 215 TRP A CA 1
ATOM 1739 C C . TRP A 1 215 ? 16.810 3.875 4.263 1.00 90.19 215 TRP A C 1
ATOM 1741 O O . TRP A 1 215 ? 17.398 3.629 5.311 1.00 90.19 215 TRP A O 1
ATOM 1751 N N . SER A 1 216 ? 16.610 5.126 3.840 1.00 90.50 216 SER A N 1
ATOM 1752 C CA . SER A 1 216 ? 17.163 6.292 4.538 1.00 90.50 216 SER A CA 1
ATOM 1753 C C . SER A 1 216 ? 16.506 6.584 5.886 1.00 90.50 216 SER A C 1
ATOM 1755 O O . SER A 1 216 ? 17.160 7.162 6.747 1.00 90.50 216 SER A O 1
ATOM 1757 N N . ASN A 1 217 ? 15.233 6.225 6.070 1.00 88.50 217 ASN A N 1
ATOM 1758 C CA . ASN A 1 217 ? 14.489 6.603 7.273 1.00 88.50 217 ASN A CA 1
ATOM 1759 C C . ASN A 1 217 ? 14.102 5.421 8.170 1.00 88.50 217 ASN A C 1
ATOM 1761 O O . ASN A 1 217 ? 13.897 5.614 9.360 1.00 88.50 217 ASN A O 1
ATOM 1765 N N . GLU A 1 218 ? 13.960 4.216 7.615 1.00 87.00 218 GLU A N 1
ATOM 1766 C CA . GLU A 1 218 ? 13.451 3.035 8.320 1.00 87.00 218 GLU A CA 1
ATOM 1767 C C . GLU A 1 218 ? 14.263 1.777 7.940 1.00 87.00 218 GLU A C 1
ATOM 1769 O O . GLU A 1 218 ? 13.697 0.803 7.432 1.00 87.00 218 GLU A O 1
ATOM 1774 N N . PRO A 1 219 ? 15.593 1.745 8.169 1.00 81.81 219 PRO A N 1
ATOM 1775 C CA . PRO A 1 219 ? 16.440 0.633 7.728 1.00 81.81 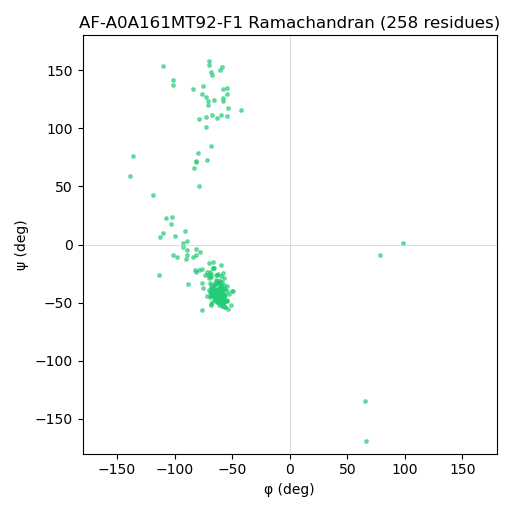219 PRO A CA 1
ATOM 1776 C C . PRO A 1 219 ? 16.014 -0.717 8.327 1.00 81.81 219 PRO A C 1
ATOM 1778 O O . PRO A 1 219 ? 16.161 -1.746 7.686 1.00 81.81 219 PRO A O 1
ATOM 1781 N N . GLY A 1 220 ? 15.389 -0.741 9.511 1.00 85.06 220 GLY A N 1
ATOM 1782 C CA . GLY A 1 220 ? 14.852 -1.979 10.089 1.00 85.06 220 GLY A CA 1
ATOM 1783 C C . GLY A 1 220 ? 13.670 -2.588 9.316 1.00 85.06 220 GLY A C 1
ATOM 1784 O O . GLY A 1 220 ? 13.389 -3.772 9.470 1.00 85.06 220 GLY A O 1
ATOM 1785 N N . LEU A 1 221 ? 12.962 -1.807 8.489 1.00 86.00 221 LEU A N 1
ATOM 1786 C CA . LEU A 1 221 ? 11.861 -2.312 7.662 1.00 86.00 221 LEU A CA 1
ATOM 1787 C C . LEU A 1 221 ? 12.339 -2.970 6.366 1.00 86.00 221 LEU A C 1
ATOM 1789 O O . LEU A 1 221 ? 11.586 -3.755 5.789 1.00 86.00 221 LEU A O 1
ATOM 1793 N N . THR A 1 222 ? 13.546 -2.659 5.885 1.00 85.12 222 THR A N 1
ATOM 1794 C CA . THR A 1 222 ? 14.047 -3.235 4.627 1.00 85.12 222 THR A CA 1
ATOM 1795 C C . THR A 1 222 ? 14.324 -4.728 4.763 1.00 85.12 222 THR A C 1
ATOM 1797 O O . THR A 1 222 ? 14.021 -5.475 3.834 1.00 85.12 222 THR A O 1
ATOM 1800 N N . ASP A 1 223 ? 14.787 -5.174 5.932 1.00 84.94 223 ASP A N 1
ATOM 1801 C CA . ASP A 1 223 ? 14.968 -6.593 6.252 1.00 84.94 223 ASP A CA 1
ATOM 1802 C C . ASP A 1 223 ? 13.625 -7.347 6.275 1.00 84.94 223 ASP A C 1
ATOM 1804 O O . ASP A 1 223 ? 13.446 -8.374 5.618 1.00 84.94 223 ASP A O 1
ATOM 1808 N N . GLU A 1 224 ? 12.605 -6.763 6.913 1.00 88.62 224 GLU A N 1
ATOM 1809 C CA . GLU A 1 224 ? 11.255 -7.339 6.940 1.00 88.62 224 GLU A CA 1
ATOM 1810 C C . GLU A 1 224 ? 10.563 -7.364 5.562 1.00 88.62 224 GLU A C 1
ATOM 1812 O O . GLU A 1 224 ? 9.602 -8.112 5.368 1.00 88.62 224 GLU A O 1
ATOM 1817 N N . LEU A 1 225 ? 11.017 -6.536 4.616 1.00 91.44 225 LEU A N 1
ATOM 1818 C CA . LEU A 1 225 ? 10.535 -6.476 3.231 1.00 91.44 225 LEU A CA 1
ATOM 1819 C C . LEU A 1 225 ? 11.445 -7.227 2.250 1.00 91.44 225 LEU A C 1
ATOM 1821 O O . LEU A 1 225 ? 11.215 -7.176 1.037 1.00 91.44 225 LEU A O 1
ATOM 1825 N N . SER A 1 226 ? 12.447 -7.951 2.753 1.00 91.62 226 SER A N 1
ATOM 1826 C CA . SER A 1 226 ? 13.461 -8.629 1.945 1.00 91.62 226 SER A CA 1
ATOM 1827 C C . SER A 1 226 ? 12.868 -9.562 0.890 1.00 91.62 226 SER A C 1
ATOM 1829 O O . SER A 1 226 ? 13.336 -9.567 -0.246 1.00 91.62 226 SER A O 1
ATOM 1831 N N . THR A 1 227 ? 11.803 -10.306 1.202 1.00 93.19 227 THR A N 1
ATOM 1832 C CA . THR A 1 227 ? 11.123 -11.183 0.232 1.00 93.19 227 THR A CA 1
ATOM 1833 C C . THR A 1 227 ? 10.619 -10.404 -0.984 1.00 93.19 227 THR A C 1
ATOM 1835 O O . THR A 1 227 ? 10.895 -10.786 -2.117 1.00 93.19 227 THR A O 1
ATOM 1838 N N . THR A 1 228 ? 9.942 -9.276 -0.770 1.00 94.06 228 THR A N 1
ATOM 1839 C CA . THR A 1 228 ? 9.405 -8.441 -1.858 1.00 94.06 228 THR A CA 1
ATOM 1840 C C . THR A 1 228 ? 10.511 -7.738 -2.626 1.00 94.06 228 THR A C 1
ATOM 1842 O O . THR A 1 228 ? 10.460 -7.661 -3.849 1.00 94.06 228 THR A O 1
ATOM 1845 N N . LEU A 1 229 ? 11.545 -7.256 -1.933 1.00 94.31 229 LEU A N 1
ATOM 1846 C CA . LEU A 1 229 ? 12.707 -6.669 -2.596 1.00 94.31 229 LEU A CA 1
ATOM 1847 C C . LEU A 1 229 ? 13.424 -7.704 -3.475 1.00 94.31 229 LEU A C 1
ATOM 1849 O O . LEU A 1 229 ? 13.818 -7.367 -4.589 1.00 94.31 229 LEU A O 1
ATOM 1853 N N . ASN A 1 230 ? 13.533 -8.960 -3.029 1.00 94.69 230 ASN A N 1
ATOM 1854 C CA . ASN A 1 230 ? 14.106 -10.050 -3.821 1.00 94.69 230 ASN A CA 1
ATOM 1855 C C . ASN A 1 230 ? 13.291 -10.320 -5.094 1.00 94.69 230 ASN A C 1
ATOM 1857 O O . ASN A 1 230 ? 13.886 -10.448 -6.164 1.00 94.69 230 ASN A O 1
ATOM 1861 N N . GLU A 1 231 ? 11.957 -10.325 -5.016 1.00 95.69 231 GLU A N 1
ATOM 1862 C CA . GLU A 1 231 ? 11.090 -10.420 -6.201 1.00 95.69 231 GLU A CA 1
ATOM 1863 C C . GLU A 1 231 ? 11.370 -9.282 -7.195 1.00 95.69 231 GLU A C 1
ATOM 1865 O O . GLU A 1 231 ? 11.538 -9.525 -8.387 1.00 95.69 231 GLU A O 1
ATOM 1870 N N . LEU A 1 232 ? 11.536 -8.041 -6.725 1.00 95.69 232 LEU A N 1
ATOM 1871 C CA . LEU A 1 232 ? 11.890 -6.922 -7.607 1.00 95.69 232 LEU A CA 1
ATOM 1872 C C . LEU A 1 232 ? 13.246 -7.116 -8.300 1.00 95.69 232 LEU A C 1
ATOM 1874 O O . LEU A 1 232 ? 13.415 -6.674 -9.438 1.00 95.69 232 LEU A O 1
ATOM 1878 N N . THR A 1 233 ? 14.206 -7.793 -7.659 1.00 94.62 233 THR A N 1
ATOM 1879 C CA . THR A 1 233 ? 15.498 -8.103 -8.296 1.00 94.62 233 THR A CA 1
ATOM 1880 C C . THR A 1 233 ? 15.403 -9.147 -9.408 1.00 94.62 233 THR A C 1
ATOM 1882 O O . THR A 1 233 ? 16.344 -9.254 -10.193 1.00 94.62 233 THR A O 1
ATOM 1885 N N . SER A 1 234 ? 14.298 -9.899 -9.494 1.00 93.81 234 SER A N 1
ATOM 1886 C CA . SER A 1 234 ? 14.077 -10.903 -10.542 1.00 93.81 234 SER A CA 1
ATOM 1887 C C . SER A 1 234 ? 13.572 -10.299 -11.859 1.00 93.81 234 SER A C 1
ATOM 1889 O O . SER A 1 234 ? 13.348 -11.033 -12.824 1.00 93.81 234 SER A O 1
ATOM 1891 N N . LEU A 1 235 ? 13.321 -8.986 -11.900 1.00 93.50 235 LEU A N 1
ATOM 1892 C CA . LEU A 1 235 ? 12.917 -8.272 -13.108 1.00 93.50 235 LEU A CA 1
ATOM 1893 C C . LEU A 1 235 ? 14.155 -8.004 -13.975 1.00 93.50 235 LEU A C 1
ATOM 1895 O O . LEU A 1 235 ? 14.986 -7.156 -13.651 1.00 93.50 235 LEU A O 1
ATOM 1899 N N . ASN A 1 236 ? 14.265 -8.726 -15.090 1.00 89.62 236 ASN A N 1
ATOM 1900 C CA . ASN A 1 236 ? 15.498 -8.806 -15.878 1.00 89.62 236 ASN A CA 1
ATOM 1901 C C . ASN A 1 236 ? 15.493 -7.916 -17.131 1.00 89.62 236 ASN A C 1
ATOM 1903 O O . ASN A 1 236 ? 16.526 -7.778 -17.787 1.00 89.62 236 ASN A O 1
ATOM 1907 N N . LYS A 1 237 ? 14.354 -7.310 -17.493 1.00 90.75 237 LYS A N 1
ATOM 1908 C CA . LYS A 1 237 ? 14.303 -6.364 -18.617 1.00 90.75 237 LYS A CA 1
ATOM 1909 C C . LYS A 1 237 ? 15.078 -5.081 -18.319 1.00 90.75 237 LYS A C 1
ATOM 1911 O O . LYS A 1 237 ? 15.077 -4.577 -17.195 1.00 90.75 237 LYS A O 1
ATOM 1916 N N . SER A 1 238 ? 15.688 -4.517 -19.363 1.00 90.50 238 SER A N 1
ATOM 1917 C CA . SER A 1 238 ? 16.467 -3.272 -19.293 1.00 90.50 238 SER A CA 1
ATOM 1918 C C . SER A 1 238 ? 15.674 -2.114 -18.686 1.00 90.50 238 SER A C 1
ATOM 1920 O O . SER A 1 238 ? 16.228 -1.334 -17.914 1.00 90.50 238 SER A O 1
ATOM 1922 N N . GLU A 1 239 ? 14.372 -2.046 -18.960 1.00 92.00 239 GLU A N 1
ATOM 1923 C CA . GLU A 1 239 ? 13.461 -1.027 -18.434 1.00 92.00 239 GLU A CA 1
ATOM 1924 C C . GLU A 1 239 ? 13.406 -1.029 -16.901 1.00 92.00 239 GLU A C 1
ATOM 1926 O O . GLU A 1 239 ? 13.371 0.041 -16.304 1.00 92.00 239 GLU A O 1
ATOM 1931 N N . HIS A 1 240 ? 13.482 -2.192 -16.243 1.00 94.06 240 HIS A N 1
ATOM 1932 C CA . HIS A 1 240 ? 13.425 -2.306 -14.776 1.00 94.06 240 HIS A CA 1
ATOM 1933 C C . HIS A 1 240 ? 14.797 -2.299 -14.101 1.00 94.06 240 HIS A C 1
ATOM 1935 O O . HIS A 1 240 ? 14.868 -2.337 -12.872 1.00 94.06 240 HIS A O 1
ATOM 1941 N N . SER A 1 241 ? 15.885 -2.244 -14.876 1.00 92.50 241 SER A N 1
ATOM 1942 C CA . SER A 1 241 ? 17.261 -2.369 -14.376 1.00 92.50 241 SER A CA 1
ATOM 1943 C C . SER A 1 241 ? 17.552 -1.458 -13.181 1.00 92.50 241 SER A C 1
ATOM 1945 O O . SER A 1 241 ? 18.164 -1.892 -12.208 1.00 92.50 241 SER A O 1
ATOM 1947 N N . ARG A 1 242 ? 17.048 -0.218 -13.205 1.00 93.69 242 ARG A N 1
ATOM 1948 C CA . ARG A 1 242 ? 17.206 0.748 -12.110 1.00 93.69 242 ARG A CA 1
ATOM 1949 C C . ARG A 1 242 ? 16.532 0.292 -10.815 1.00 93.69 242 ARG A C 1
ATOM 1951 O O . ARG A 1 242 ? 17.141 0.394 -9.754 1.00 93.69 242 ARG A O 1
ATOM 1958 N N . VAL A 1 243 ? 15.307 -0.224 -10.903 1.00 96.25 243 VAL A N 1
ATOM 1959 C CA . VAL A 1 243 ? 14.550 -0.730 -9.747 1.00 96.25 243 VAL A CA 1
ATOM 1960 C C . VAL A 1 243 ? 15.217 -1.986 -9.192 1.00 96.25 243 VAL A C 1
ATOM 1962 O O . VAL A 1 243 ? 15.497 -2.049 -7.997 1.00 96.25 243 VAL A O 1
ATOM 1965 N N . ALA A 1 244 ? 15.532 -2.952 -10.060 1.00 95.56 244 ALA A N 1
ATOM 1966 C CA . ALA A 1 244 ? 16.164 -4.211 -9.672 1.00 95.56 244 ALA A CA 1
ATOM 1967 C C . ALA A 1 244 ? 17.542 -3.986 -9.026 1.00 95.56 244 ALA A C 1
ATOM 1969 O O . ALA A 1 244 ? 17.842 -4.555 -7.974 1.00 95.56 244 ALA A O 1
ATOM 1970 N N . LEU A 1 245 ? 18.363 -3.105 -9.611 1.00 94.88 245 LEU A N 1
ATOM 1971 C CA . LEU A 1 245 ? 19.655 -2.721 -9.047 1.00 94.88 245 LEU A CA 1
ATOM 1972 C C . LEU A 1 245 ? 19.481 -2.057 -7.683 1.00 94.88 245 LEU A C 1
ATOM 1974 O O . LEU A 1 245 ? 20.212 -2.388 -6.749 1.00 94.88 245 LEU A O 1
ATOM 1978 N N . ARG A 1 246 ? 18.511 -1.145 -7.546 1.00 95.00 246 ARG A N 1
ATOM 1979 C CA . ARG A 1 246 ? 18.316 -0.433 -6.286 1.00 95.00 246 ARG A CA 1
ATOM 1980 C C . ARG A 1 246 ? 17.825 -1.346 -5.167 1.00 95.00 246 ARG A C 1
ATOM 1982 O O . ARG A 1 246 ? 18.372 -1.293 -4.069 1.00 95.00 246 ARG A O 1
ATOM 1989 N N . ALA A 1 247 ? 16.868 -2.225 -5.458 1.00 94.81 247 ALA A N 1
ATOM 1990 C CA . ALA A 1 247 ? 16.417 -3.252 -4.523 1.00 94.81 247 ALA A CA 1
ATOM 1991 C C . ALA A 1 247 ? 17.587 -4.146 -4.073 1.00 94.81 247 ALA A C 1
ATOM 1993 O O . ALA A 1 247 ? 17.759 -4.376 -2.878 1.00 94.81 247 ALA A O 1
ATOM 1994 N N . ARG A 1 248 ? 18.456 -4.566 -5.006 1.00 94.00 248 ARG A N 1
ATOM 1995 C CA . ARG A 1 248 ? 19.657 -5.354 -4.690 1.00 94.00 248 ARG A CA 1
ATOM 1996 C C . ARG A 1 248 ? 20.644 -4.598 -3.797 1.00 94.00 248 ARG A C 1
ATOM 1998 O O . ARG A 1 248 ? 21.160 -5.183 -2.853 1.00 94.00 248 ARG A O 1
ATOM 2005 N N . GLN A 1 249 ? 20.904 -3.319 -4.071 1.00 92.50 249 GLN A N 1
ATOM 2006 C CA . GLN A 1 249 ? 21.791 -2.492 -3.242 1.00 92.50 249 GLN A CA 1
ATOM 2007 C C . GLN A 1 249 ? 21.289 -2.387 -1.800 1.00 92.50 249 GLN A C 1
ATOM 2009 O O . GLN A 1 249 ? 22.074 -2.563 -0.873 1.00 92.50 249 GLN A O 1
ATOM 2014 N N . VAL A 1 250 ? 19.990 -2.134 -1.616 1.00 92.00 250 VAL A N 1
ATOM 2015 C CA . VAL A 1 250 ? 19.376 -2.042 -0.284 1.00 92.00 250 VAL A CA 1
ATOM 2016 C C . VAL A 1 250 ? 19.408 -3.388 0.436 1.00 92.00 250 VAL A C 1
ATOM 2018 O O . VAL A 1 250 ? 19.737 -3.424 1.614 1.00 92.00 250 VAL A O 1
ATOM 2021 N N . LEU A 1 251 ? 19.144 -4.496 -0.264 1.00 91.06 251 LEU A N 1
ATOM 2022 C CA . LEU A 1 251 ? 19.264 -5.839 0.309 1.00 91.06 251 LEU A CA 1
ATOM 2023 C C . LEU A 1 251 ? 20.690 -6.130 0.788 1.00 91.06 251 LEU A C 1
ATOM 2025 O O . LEU A 1 251 ? 20.863 -6.581 1.915 1.00 91.06 251 LEU A O 1
ATOM 2029 N N . ILE A 1 252 ? 21.706 -5.849 -0.033 1.00 89.31 252 ILE A N 1
ATOM 2030 C CA . ILE A 1 252 ? 23.112 -6.053 0.349 1.00 89.31 252 ILE A CA 1
ATOM 2031 C C . ILE A 1 252 ? 23.462 -5.193 1.565 1.00 89.31 252 ILE A C 1
ATOM 2033 O O . ILE A 1 252 ? 24.041 -5.702 2.519 1.00 89.31 252 ILE A O 1
ATOM 2037 N N . ALA A 1 253 ? 23.084 -3.913 1.549 1.00 86.00 253 ALA A N 1
ATOM 2038 C CA . ALA A 1 253 ? 23.374 -2.995 2.643 1.00 86.00 253 ALA A CA 1
ATOM 2039 C C . ALA A 1 253 ? 22.654 -3.383 3.946 1.00 86.00 253 ALA A C 1
ATOM 2041 O O . ALA A 1 253 ? 23.231 -3.238 5.016 1.00 86.00 253 ALA A O 1
ATOM 2042 N N . ALA A 1 254 ? 21.434 -3.925 3.869 1.00 82.19 254 ALA A N 1
ATOM 2043 C CA . ALA A 1 254 ? 20.696 -4.417 5.034 1.00 82.19 254 ALA A CA 1
ATOM 2044 C C . ALA A 1 254 ? 21.329 -5.672 5.667 1.00 82.19 254 ALA A C 1
ATOM 2046 O O . ALA A 1 254 ? 21.186 -5.882 6.866 1.00 82.19 254 ALA A O 1
ATOM 2047 N N . HIS A 1 255 ? 22.035 -6.492 4.876 1.00 74.19 255 HIS A N 1
ATOM 2048 C CA . HIS A 1 255 ? 22.725 -7.699 5.355 1.00 74.19 255 HIS A CA 1
ATOM 2049 C C . HIS A 1 255 ? 24.174 -7.446 5.792 1.00 74.19 255 HIS A C 1
ATOM 2051 O O . HIS A 1 255 ? 24.787 -8.326 6.399 1.00 74.19 255 HIS A O 1
ATOM 2057 N N . GLN A 1 256 ? 24.755 -6.284 5.480 1.00 67.88 256 GLN A N 1
ATOM 2058 C CA . GLN A 1 256 ? 26.058 -5.920 6.025 1.00 67.88 256 GLN A CA 1
ATOM 2059 C C . GLN A 1 256 ? 25.892 -5.619 7.522 1.00 67.88 256 GLN A C 1
ATOM 2061 O O . GLN A 1 256 ? 25.071 -4.767 7.866 1.00 67.88 256 GLN A O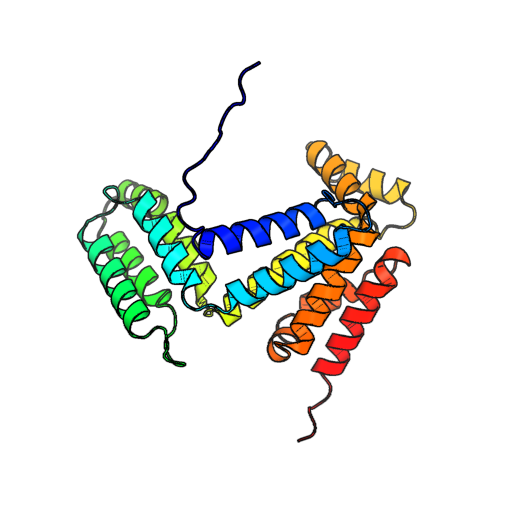 1
ATOM 2066 N N . PRO A 1 257 ? 26.631 -6.297 8.424 1.00 49.91 257 PRO A N 1
ATOM 2067 C CA . PRO A 1 257 ? 26.577 -5.967 9.840 1.00 49.91 257 PRO A CA 1
ATOM 2068 C C . PRO A 1 257 ? 26.979 -4.500 10.000 1.00 49.91 257 PRO A C 1
ATOM 2070 O O . PRO A 1 257 ? 28.043 -4.091 9.529 1.00 49.91 257 PRO A O 1
ATOM 2073 N N . ALA A 1 258 ? 26.103 -3.705 10.616 1.00 45.94 258 ALA A N 1
ATOM 2074 C CA . ALA A 1 258 ? 26.432 -2.342 10.991 1.00 45.94 258 ALA A CA 1
ATOM 2075 C C . ALA A 1 258 ? 27.634 -2.412 11.942 1.00 45.94 258 ALA A C 1
ATOM 2077 O O . ALA A 1 258 ? 27.525 -2.967 13.033 1.00 45.94 258 ALA A O 1
ATOM 2078 N N . TYR A 1 259 ? 28.792 -1.931 11.493 1.00 38.75 259 TYR A N 1
ATOM 2079 C CA . TYR A 1 259 ? 29.922 -1.704 12.384 1.00 38.75 259 TYR A CA 1
ATOM 2080 C C . TYR A 1 259 ? 29.530 -0.558 13.325 1.00 38.75 259 TYR A C 1
ATOM 2082 O O . TYR A 1 259 ? 29.344 0.571 12.864 1.00 38.75 259 TYR A O 1
ATOM 2090 N N . GLU A 1 260 ? 29.348 -0.884 14.607 1.00 35.06 260 GLU A N 1
ATOM 2091 C CA . GLU A 1 260 ? 29.500 0.071 15.715 1.00 35.06 260 GLU A CA 1
ATOM 2092 C C . GLU A 1 260 ? 30.963 0.516 15.843 1.00 35.06 260 GLU A C 1
ATOM 2094 O O . GLU A 1 260 ? 31.869 -0.321 15.598 1.00 35.06 260 GLU A O 1
#

Secondary structure (DSSP, 8-state):
--------------HHHHHHHHHHHHHHHHTT-PPPTTHHHHHHHHHHHHHHHHHH-THHHHHHHHHHHHHHTTTS-HHHHHHHHHHHHHHHHTTTSTT----HHHHHHHHHHHHHH--SHHHHHHHHHHHHHHHHHHHHTTTHHHHHHHHHHHHHHHHHHHHHGGGGSSSHHHHHHHHHHHSTT-HHHHHHHHHHHTTHHHHHHHHHHHHHHHHHH-HHHHHHTHHHHHHHHT--SGGGHHHHHHHHHHHHHHHS----

Foldseek 3Di:
DDDPPPPPPCPPQDLLNLLVVLLVVLVCLLLQVADDPPVRLVVLLVSLVSNLVSLPQLCNLLVLLVVLCVVLPPVADPVLSVQVVVLSVVLVVCVPPPPRFRPLVSNVCSLVVVLVPDPDPVVSVSSCVSCVSSNVSSVCQVVTSLSNSLVSLLVSLVSNLVLLVLCQPPDPVVSLVVLCVVQVVCVVSSVSSVSSVVSLLSSLSSLLVSLVVCCVPPLVSLVVCLVSLVSLLPRDDPSSCSSNVSSVVSNVVSPPPPDD